Protein AF-A0A7S3LA97-F1 (afdb_monomer)

Mean predicted aligned error: 7.6 Å

Nearest PDB structures (foldseek):
  5cwn-assembly1_A  TM=5.114E-01  e=3.407E-04  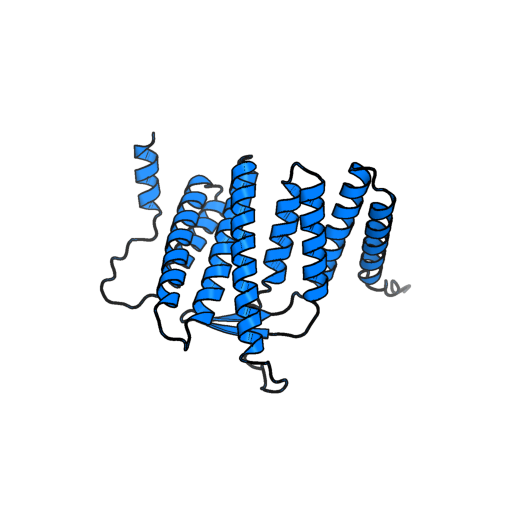synthetic construct
  5cwm-assembly1_A  TM=5.064E-01  e=1.033E-03  synthetic construct
  6xr2-assembly2_F  TM=5.895E-01  e=8.715E-02  synthetic construct
  6xr2-assembly1_C  TM=3.681E-01  e=4.030E-02  synthetic construct
  8fit-assembly2_C  TM=2.213E-01  e=1.329E-02  synthetic construct

Sequence (259 aa):
MVLATMKQQQQYAPKETIMEGGGESWSHRAMEWSHAASRHLQKDRLEDSIYAYHQALEIYQRAMSSHNTGGAGDAGSDTVISLCNAGSCWRNLGAIHRKRKSIAKAMESWKHAEELYRHGRDKVLQQRQRYPYQPGEEDEDREGPVVSLDAYLVETLQTRATLETRPKDAIDCHEEALDLLLESSGDWHVRLTETMGTVVFGPMEQSRIMEHLIISLQALGSLYLATGAYQDGLPAFEDALERLRQNIPP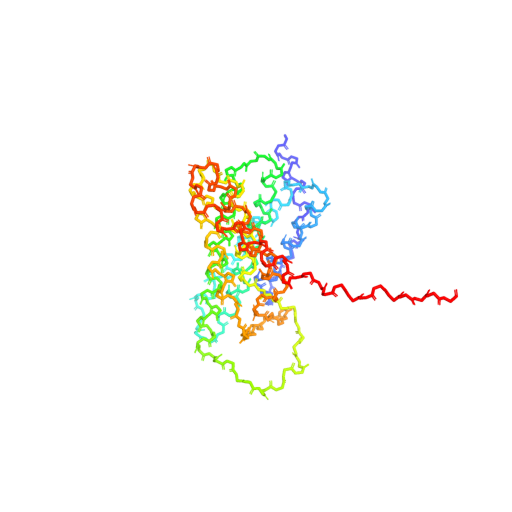QGRLGTNVA

Structure (mmCIF, N/CA/C/O backbone):
data_AF-A0A7S3LA97-F1
#
_entry.id   AF-A0A7S3LA97-F1
#
loop_
_atom_site.group_PDB
_atom_site.id
_atom_site.type_symbol
_atom_site.label_atom_id
_atom_site.label_alt_id
_atom_site.label_comp_id
_atom_site.label_asym_id
_atom_site.label_entity_id
_atom_site.label_seq_id
_atom_site.pdbx_PDB_ins_code
_atom_site.Cartn_x
_atom_site.Cartn_y
_atom_site.Cartn_z
_atom_site.occupancy
_atom_site.B_iso_or_equiv
_atom_site.auth_seq_id
_atom_site.auth_comp_id
_atom_site.auth_asym_id
_atom_site.auth_atom_id
_atom_site.pdbx_PDB_model_num
ATOM 1 N N . MET A 1 1 ? -4.949 35.106 -9.610 1.00 52.16 1 MET A N 1
ATOM 2 C CA . MET A 1 1 ? -4.265 34.061 -8.815 1.00 52.16 1 MET A CA 1
ATOM 3 C C . MET A 1 1 ? -3.964 32.816 -9.652 1.00 52.16 1 MET A C 1
ATOM 5 O O . MET A 1 1 ? -2.799 32.477 -9.756 1.00 52.16 1 MET A O 1
ATOM 9 N N . VAL A 1 2 ? -4.948 32.230 -10.351 1.00 42.59 2 VAL A N 1
ATOM 10 C CA . VAL A 1 2 ? -4.785 31.026 -11.208 1.00 42.59 2 VAL A CA 1
ATOM 11 C C . VAL A 1 2 ? -3.651 31.133 -12.251 1.00 42.59 2 VAL A C 1
ATOM 13 O O . VAL A 1 2 ? -2.836 30.226 -12.368 1.00 42.59 2 VAL A O 1
ATOM 16 N N . LEU A 1 3 ? -3.518 32.271 -12.945 1.00 41.56 3 LEU A N 1
ATOM 17 C CA . LEU A 1 3 ? -2.455 32.490 -13.945 1.00 41.56 3 LEU A CA 1
ATOM 18 C C . LEU A 1 3 ? -1.030 32.542 -13.361 1.00 41.56 3 LEU A C 1
ATOM 20 O O . LEU A 1 3 ? -0.073 32.214 -14.058 1.00 41.56 3 LEU A O 1
ATOM 24 N N . ALA A 1 4 ? -0.876 32.947 -12.096 1.00 51.84 4 ALA A N 1
ATOM 25 C CA . ALA A 1 4 ? 0.427 32.950 -11.428 1.00 51.84 4 ALA A CA 1
ATOM 26 C C . ALA A 1 4 ? 0.838 31.524 -11.033 1.00 51.84 4 ALA A C 1
ATOM 28 O O . ALA A 1 4 ? 1.992 31.145 -11.213 1.00 51.84 4 ALA A O 1
ATOM 29 N N . THR A 1 5 ? -0.128 30.712 -10.591 1.00 51.41 5 THR A N 1
ATOM 30 C CA . THR A 1 5 ? 0.079 29.299 -10.254 1.00 51.41 5 THR A CA 1
ATOM 31 C C . THR A 1 5 ? 0.460 28.475 -11.488 1.00 51.41 5 THR A C 1
ATOM 33 O O . THR A 1 5 ? 1.403 27.695 -11.423 1.00 51.41 5 THR A O 1
ATOM 36 N N . MET A 1 6 ? -0.175 28.712 -12.644 1.00 51.34 6 MET A N 1
ATOM 37 C CA . MET A 1 6 ? 0.166 28.006 -13.892 1.00 51.34 6 MET A CA 1
ATOM 38 C C . MET A 1 6 ? 1.573 28.348 -14.412 1.00 51.34 6 MET A C 1
ATOM 40 O O . MET A 1 6 ? 2.300 27.457 -14.848 1.00 51.34 6 MET A O 1
ATOM 44 N N . LYS A 1 7 ? 2.005 29.618 -14.321 1.00 58.12 7 LYS A N 1
ATOM 45 C CA . LYS A 1 7 ? 3.382 30.004 -14.692 1.00 58.12 7 LYS A CA 1
ATOM 46 C C . LYS A 1 7 ? 4.431 29.386 -13.765 1.00 58.12 7 LYS A C 1
ATOM 48 O O . LYS A 1 7 ? 5.511 29.030 -14.224 1.00 58.12 7 LYS A O 1
ATOM 53 N N . GLN A 1 8 ? 4.114 29.242 -12.480 1.00 56.25 8 GLN A N 1
ATOM 54 C CA . GLN A 1 8 ? 5.006 28.600 -11.517 1.00 56.25 8 GLN A CA 1
ATOM 55 C C . GLN A 1 8 ? 5.096 27.082 -11.749 1.00 56.25 8 GLN A C 1
ATOM 57 O O . GLN A 1 8 ? 6.185 26.523 -11.654 1.00 56.25 8 GLN A O 1
ATOM 62 N N . GLN A 1 9 ? 3.997 26.426 -12.138 1.00 54.84 9 GLN A N 1
ATOM 63 C CA . GLN A 1 9 ? 3.976 24.994 -12.472 1.00 54.84 9 GLN A CA 1
ATOM 64 C C . GLN A 1 9 ? 4.827 24.658 -13.709 1.00 54.84 9 GLN A C 1
ATOM 66 O O . GLN A 1 9 ? 5.550 23.664 -13.694 1.00 54.84 9 GLN A O 1
ATOM 71 N N . GLN A 1 10 ? 4.836 25.514 -14.739 1.00 59.12 10 GLN A N 1
ATOM 72 C CA . GLN A 1 10 ? 5.700 25.329 -15.917 1.00 59.12 10 GLN A CA 1
ATOM 73 C C . GLN A 1 10 ? 7.201 25.432 -15.602 1.00 59.12 10 GLN A C 1
ATOM 75 O O . GLN A 1 10 ? 8.011 24.820 -16.289 1.00 59.12 10 GLN A O 1
ATOM 80 N N . GLN A 1 11 ? 7.590 26.167 -14.555 1.00 61.03 11 GLN A N 1
ATOM 81 C CA . GLN A 1 11 ? 9.000 26.328 -14.183 1.00 61.03 11 GLN A CA 1
ATOM 82 C C . GLN A 1 11 ? 9.602 25.065 -13.541 1.00 61.03 11 GLN A C 1
ATOM 84 O O . GLN A 1 11 ? 10.823 24.908 -13.527 1.00 61.03 11 GLN A O 1
ATOM 89 N N . TYR A 1 12 ? 8.758 24.179 -13.002 1.00 60.12 12 TYR A N 1
ATOM 90 C CA . TYR A 1 12 ? 9.178 22.958 -12.306 1.00 60.12 12 TYR A CA 1
ATOM 91 C C . TYR A 1 12 ? 8.825 21.670 -13.043 1.00 60.12 12 TYR A C 1
ATOM 93 O O . TYR A 1 12 ? 9.188 20.595 -12.562 1.00 60.12 12 TYR A O 1
ATOM 101 N N . ALA A 1 13 ? 8.167 21.760 -14.202 1.00 62.72 13 ALA A N 1
ATOM 102 C CA . ALA A 1 13 ? 8.080 20.620 -15.097 1.00 62.72 13 ALA A CA 1
ATOM 103 C C . ALA A 1 13 ? 9.515 20.135 -15.404 1.00 62.72 13 ALA A C 1
ATOM 105 O O . ALA A 1 13 ? 10.388 20.976 -15.664 1.00 62.72 13 ALA A O 1
ATOM 106 N N . PRO A 1 14 ? 9.794 18.815 -15.351 1.00 66.50 14 PRO A N 1
ATOM 107 C CA . PRO A 1 14 ? 11.011 18.287 -15.950 1.00 66.50 14 PRO A CA 1
ATOM 108 C C . PRO A 1 14 ? 11.088 18.873 -17.357 1.00 66.50 14 PRO A C 1
ATOM 110 O O . PRO A 1 14 ? 10.068 18.907 -18.050 1.00 66.50 14 PRO A O 1
ATOM 113 N N . LYS A 1 15 ? 12.247 19.448 -17.717 1.00 64.56 15 LYS A N 1
ATOM 114 C CA . LYS A 1 15 ? 12.405 20.159 -18.990 1.00 64.56 15 LYS A CA 1
ATOM 115 C C . LYS A 1 15 ? 11.822 19.269 -20.081 1.00 64.56 15 LYS A C 1
ATOM 117 O O . LYS A 1 15 ? 12.251 18.125 -20.203 1.00 64.56 15 LYS A O 1
ATOM 122 N N . GLU A 1 16 ? 10.832 19.784 -20.812 1.00 51.88 16 GLU A N 1
ATOM 123 C CA . GLU A 1 16 ? 10.301 19.129 -22.004 1.00 51.88 16 GLU A CA 1
ATOM 124 C C . GLU A 1 16 ? 11.428 19.088 -23.027 1.00 51.88 16 GLU A C 1
ATOM 126 O O . GLU A 1 16 ? 11.576 19.955 -23.885 1.00 51.88 16 GLU A O 1
ATOM 131 N N . THR A 1 17 ? 12.298 18.101 -22.882 1.00 51.97 17 THR A N 1
ATOM 132 C CA . THR A 1 17 ? 13.250 17.757 -23.911 1.00 51.97 17 THR A CA 1
ATOM 133 C C . THR A 1 17 ? 12.388 17.092 -24.973 1.00 51.97 17 THR A C 1
ATOM 135 O O . THR A 1 17 ? 11.999 15.933 -24.841 1.00 51.97 17 THR A O 1
ATOM 138 N N . ILE A 1 18 ? 11.963 17.879 -25.965 1.00 45.16 18 ILE A N 1
ATOM 139 C CA . ILE A 1 18 ? 11.321 17.373 -27.178 1.00 45.16 18 ILE A CA 1
ATOM 140 C C . ILE A 1 18 ? 12.390 16.526 -27.870 1.00 45.16 18 ILE A C 1
ATOM 142 O O . ILE A 1 18 ? 13.248 17.039 -28.583 1.00 45.16 18 ILE A O 1
ATOM 146 N N . MET A 1 19 ? 12.401 15.236 -27.548 1.00 46.59 19 MET A N 1
ATOM 147 C CA . MET A 1 19 ? 13.377 14.265 -28.027 1.00 46.59 19 MET A CA 1
ATOM 148 C C . MET A 1 19 ? 12.705 13.436 -29.112 1.00 46.59 19 MET A C 1
ATOM 150 O O . MET A 1 19 ? 12.279 12.303 -28.903 1.00 46.59 19 MET A O 1
ATOM 154 N N . GLU A 1 20 ? 12.568 14.039 -30.288 1.00 39.75 20 GLU A N 1
ATOM 155 C CA . GLU A 1 20 ? 12.228 13.311 -31.504 1.00 39.75 20 GLU A CA 1
ATOM 156 C C . GLU A 1 20 ? 13.429 12.423 -31.877 1.00 39.75 20 GLU A C 1
ATOM 158 O O . GLU A 1 20 ? 14.374 12.879 -32.514 1.00 39.75 20 GLU A O 1
ATOM 163 N N . GLY A 1 21 ? 13.433 11.158 -31.437 1.00 43.91 21 GLY A N 1
ATOM 164 C CA . GLY A 1 21 ? 14.289 10.124 -32.042 1.00 43.91 21 GLY A CA 1
ATOM 165 C C . GLY A 1 21 ? 15.081 9.194 -31.118 1.00 43.91 21 GLY A C 1
ATOM 166 O O . GLY A 1 21 ? 15.740 8.294 -31.631 1.00 43.91 21 GLY A O 1
ATOM 167 N N . GLY A 1 22 ? 15.025 9.346 -29.792 1.00 44.16 22 GLY A N 1
ATOM 168 C CA . GLY A 1 22 ? 15.657 8.413 -28.846 1.00 44.16 22 GLY A CA 1
ATOM 169 C C . GLY A 1 22 ? 14.602 7.611 -28.091 1.00 44.16 22 GLY A C 1
ATOM 170 O O . GLY A 1 22 ? 13.724 8.209 -27.481 1.00 44.16 22 GLY A O 1
ATOM 171 N N . GLY A 1 23 ? 14.654 6.278 -28.151 1.00 53.56 23 GLY A N 1
ATOM 172 C CA . GLY A 1 23 ? 13.683 5.368 -27.532 1.00 53.56 23 GLY A CA 1
ATOM 173 C C . GLY A 1 23 ? 13.720 5.349 -26.001 1.00 53.56 23 GLY A C 1
ATOM 174 O O . GLY A 1 23 ? 14.043 4.324 -25.411 1.00 53.56 23 GLY A O 1
ATOM 175 N N . GLU A 1 24 ? 13.402 6.464 -25.347 1.00 60.59 24 GLU A N 1
ATOM 176 C CA . GLU A 1 24 ? 13.154 6.470 -23.907 1.00 60.59 24 GLU A CA 1
ATOM 177 C C . GLU A 1 24 ? 11.805 5.810 -23.604 1.00 60.59 24 GLU A C 1
ATOM 179 O O . GLU A 1 24 ? 10.759 6.189 -24.136 1.00 60.59 24 GLU A O 1
ATOM 184 N N . SER A 1 25 ? 11.841 4.798 -22.734 1.00 79.81 25 SER A N 1
ATOM 185 C CA . SER A 1 25 ? 10.652 4.096 -22.253 1.00 79.81 25 SER A CA 1
ATOM 186 C C . SER A 1 25 ? 9.737 5.057 -21.486 1.00 79.81 25 SER A C 1
ATOM 188 O O . SER A 1 25 ? 10.198 5.822 -20.634 1.00 79.81 25 SER A O 1
ATOM 190 N N . TRP A 1 26 ? 8.424 4.993 -21.742 1.00 84.69 26 TRP A N 1
ATOM 191 C CA . TRP A 1 26 ? 7.401 5.751 -21.007 1.00 84.69 26 TRP A CA 1
ATOM 192 C C . TRP A 1 26 ? 7.550 5.617 -19.482 1.00 84.69 26 TRP A C 1
ATOM 194 O O . TRP A 1 26 ? 7.312 6.585 -18.755 1.00 84.69 26 TRP A O 1
ATOM 204 N N . SER A 1 27 ? 8.011 4.458 -19.006 1.00 82.50 27 SER A N 1
ATOM 205 C CA . SER A 1 27 ? 8.286 4.190 -17.593 1.00 82.50 27 SER A CA 1
ATOM 206 C C . SER A 1 27 ? 9.333 5.139 -17.006 1.00 82.50 27 SER A C 1
ATOM 208 O O . SER A 1 27 ? 9.149 5.636 -15.896 1.00 82.50 27 SER A O 1
ATOM 210 N N . HIS A 1 28 ? 10.393 5.469 -17.754 1.00 85.75 28 HIS A N 1
ATOM 211 C CA . HIS A 1 28 ? 11.438 6.383 -17.283 1.00 85.75 28 HIS A CA 1
ATOM 212 C C . HIS A 1 28 ? 10.878 7.778 -17.008 1.00 85.75 28 HIS A C 1
ATOM 214 O O . HIS A 1 28 ? 11.034 8.325 -15.917 1.00 85.75 28 HIS A O 1
ATOM 220 N N . ARG A 1 29 ? 10.126 8.321 -17.970 1.00 88.88 29 ARG A N 1
ATOM 221 C CA . ARG A 1 29 ? 9.508 9.643 -17.841 1.00 88.88 29 ARG A CA 1
ATOM 222 C C . ARG A 1 29 ? 8.499 9.697 -16.691 1.00 88.88 29 ARG A C 1
ATOM 224 O O . ARG A 1 29 ? 8.416 10.697 -15.980 1.00 88.88 29 ARG A O 1
ATOM 231 N N . ALA A 1 30 ? 7.733 8.627 -16.482 1.00 91.50 30 ALA A N 1
ATOM 232 C CA . ALA A 1 30 ? 6.824 8.530 -15.344 1.00 91.50 30 ALA A CA 1
ATOM 233 C C . ALA A 1 30 ? 7.579 8.528 -13.998 1.00 91.50 30 ALA A C 1
ATOM 235 O O . ALA A 1 30 ? 7.155 9.194 -13.046 1.00 91.50 30 ALA A O 1
ATOM 236 N N . MET A 1 31 ? 8.729 7.846 -13.922 1.00 90.75 31 MET A N 1
ATOM 237 C CA . MET A 1 31 ? 9.597 7.859 -12.739 1.00 90.75 31 MET A CA 1
ATOM 238 C C . MET A 1 31 ? 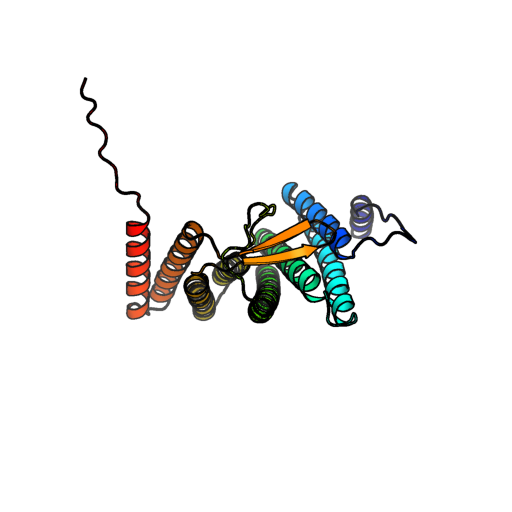10.163 9.252 -12.451 1.00 90.75 31 MET A C 1
ATOM 240 O O . MET A 1 31 ? 10.157 9.675 -11.295 1.00 90.75 31 MET A O 1
ATOM 244 N N . GLU A 1 32 ? 10.583 10.008 -13.468 1.00 92.31 32 GLU A N 1
ATOM 245 C CA . GLU A 1 32 ? 11.059 11.385 -13.279 1.00 92.31 32 GLU A CA 1
ATOM 246 C C . GLU A 1 32 ? 10.001 12.280 -12.621 1.00 92.31 32 GLU A C 1
ATOM 248 O O . GLU A 1 32 ? 10.302 13.020 -11.675 1.00 92.31 32 GLU A O 1
ATOM 253 N N . TRP A 1 33 ? 8.749 12.181 -13.078 1.00 94.75 33 TRP A N 1
ATOM 254 C CA . TRP A 1 33 ? 7.627 12.901 -12.479 1.00 94.75 33 TRP A CA 1
ATOM 255 C C . TRP A 1 33 ? 7.350 12.449 -11.043 1.00 94.75 33 TRP A C 1
ATOM 257 O O . TRP A 1 33 ? 7.162 13.298 -10.170 1.00 94.75 33 TRP A O 1
ATOM 267 N N . SER A 1 34 ? 7.401 11.145 -10.759 1.00 94.81 34 SER A N 1
ATOM 268 C CA . SER A 1 34 ? 7.245 10.614 -9.395 1.00 94.81 34 SER A CA 1
ATOM 269 C C . SER A 1 34 ? 8.360 11.097 -8.448 1.00 94.81 34 SER A C 1
ATOM 271 O O . SER A 1 34 ? 8.104 11.532 -7.317 1.00 94.81 34 SER A O 1
ATOM 273 N N . HIS A 1 35 ? 9.610 11.131 -8.918 1.00 94.38 35 HIS A N 1
ATOM 274 C CA . HIS A 1 35 ? 10.741 11.685 -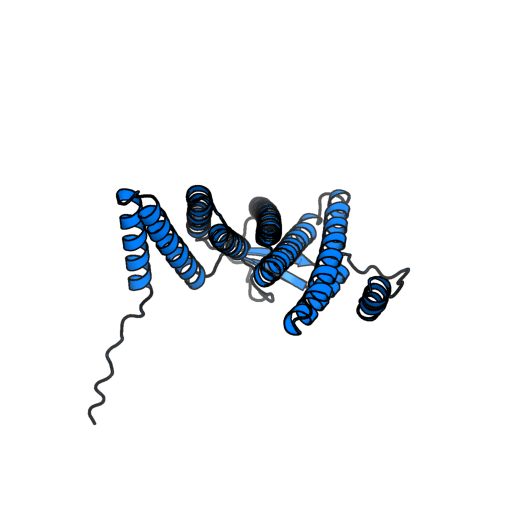8.169 1.00 94.38 35 HIS A CA 1
ATOM 275 C C . HIS A 1 35 ? 10.608 13.196 -7.957 1.00 94.38 35 HIS A C 1
ATOM 277 O O . HIS A 1 35 ? 10.906 13.706 -6.871 1.00 94.38 35 HIS A O 1
ATOM 283 N N . ALA A 1 36 ? 10.152 13.944 -8.965 1.00 95.06 36 ALA A N 1
ATOM 284 C CA . ALA A 1 36 ? 9.835 15.360 -8.808 1.00 95.06 36 ALA A CA 1
ATOM 285 C C . ALA A 1 36 ? 8.749 15.557 -7.739 1.00 95.06 36 ALA A C 1
ATOM 287 O O . ALA A 1 36 ? 8.959 16.327 -6.799 1.00 95.06 36 ALA A O 1
ATOM 288 N N . ALA A 1 37 ? 7.652 14.798 -7.812 1.00 95.69 37 ALA A N 1
ATOM 289 C CA . ALA A 1 37 ? 6.560 14.838 -6.844 1.00 95.69 37 ALA A CA 1
ATOM 290 C C . ALA A 1 37 ? 7.040 14.569 -5.411 1.00 95.69 37 ALA A C 1
ATOM 292 O O . ALA A 1 37 ? 6.675 15.303 -4.487 1.0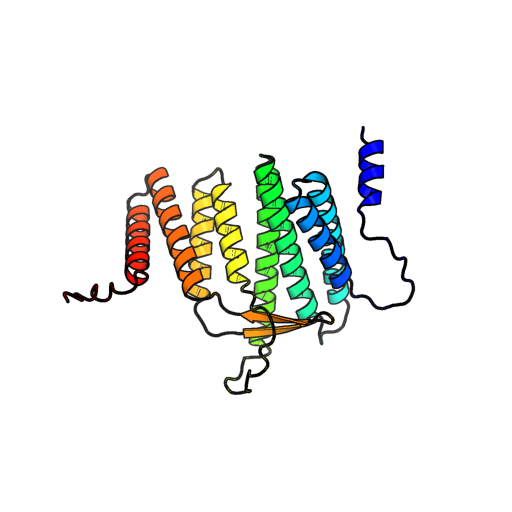0 95.69 37 ALA A O 1
ATOM 293 N N . SER A 1 38 ? 7.919 13.579 -5.235 1.00 95.12 38 SER A N 1
ATOM 294 C CA . SER A 1 38 ? 8.531 13.235 -3.946 1.00 95.12 38 SER A CA 1
ATOM 295 C C . SER A 1 38 ? 9.411 14.366 -3.399 1.00 95.12 38 SER A C 1
ATOM 297 O O . SER A 1 38 ? 9.319 14.714 -2.221 1.00 95.12 38 SER A O 1
ATOM 299 N N . ARG A 1 39 ? 10.209 15.024 -4.252 1.00 95.94 39 ARG A N 1
ATOM 300 C CA . ARG A 1 39 ? 11.003 16.206 -3.861 1.00 95.94 39 ARG A CA 1
ATOM 301 C C . ARG A 1 39 ? 10.124 17.397 -3.473 1.00 95.94 39 ARG A C 1
ATOM 303 O O . ARG A 1 39 ? 10.477 18.136 -2.553 1.00 95.94 39 ARG A O 1
ATOM 310 N N . HIS A 1 40 ? 8.997 17.605 -4.155 1.00 94.69 40 HIS A N 1
ATOM 311 C CA . HIS A 1 40 ? 8.023 18.632 -3.773 1.00 94.69 40 HIS A CA 1
ATOM 312 C C . HIS A 1 40 ? 7.386 18.315 -2.416 1.00 94.69 40 HIS A C 1
ATOM 314 O O . HIS A 1 40 ? 7.290 19.207 -1.572 1.00 94.69 40 HIS A O 1
ATOM 320 N N . LEU A 1 41 ? 7.043 17.047 -2.170 1.00 94.44 41 LEU A N 1
ATOM 321 C CA . LEU A 1 41 ? 6.484 16.587 -0.899 1.00 94.44 41 LEU A CA 1
ATOM 322 C C . LEU A 1 41 ? 7.443 16.816 0.277 1.00 94.44 41 LEU A C 1
ATOM 324 O O . LEU A 1 41 ? 7.031 17.357 1.300 1.00 94.44 41 LEU A O 1
ATOM 328 N N . GLN A 1 42 ? 8.729 16.488 0.113 1.00 94.88 42 GLN A N 1
ATOM 329 C CA . GLN A 1 42 ? 9.767 16.734 1.127 1.00 94.88 42 GLN A CA 1
ATOM 330 C C . GLN A 1 42 ? 9.917 18.223 1.483 1.00 94.88 42 GLN A C 1
ATOM 332 O O . GLN A 1 42 ? 10.300 18.560 2.599 1.00 94.88 42 GLN A O 1
ATOM 337 N N . LYS A 1 43 ? 9.600 19.123 0.545 1.00 96.56 43 LYS A N 1
ATOM 338 C CA . LYS A 1 43 ? 9.636 20.585 0.727 1.00 96.56 43 LYS A CA 1
ATOM 339 C C . LYS A 1 43 ? 8.289 21.173 1.166 1.00 96.56 43 LYS A C 1
ATOM 341 O O . LYS A 1 43 ? 8.115 22.385 1.088 1.00 96.56 43 LYS A O 1
ATOM 346 N N . ASP A 1 44 ? 7.338 20.322 1.549 1.00 95.81 44 ASP A N 1
ATOM 347 C CA . ASP A 1 44 ? 5.957 20.667 1.903 1.00 95.81 44 ASP A CA 1
ATOM 348 C C . ASP A 1 44 ? 5.183 21.441 0.816 1.00 95.81 44 ASP A C 1
ATOM 350 O O . ASP A 1 44 ? 4.223 22.165 1.082 1.00 95.81 44 ASP A O 1
ATOM 354 N N . ARG A 1 45 ? 5.576 21.278 -0.453 1.00 96.25 45 ARG A N 1
ATOM 355 C CA . ARG A 1 45 ? 4.892 21.882 -1.606 1.00 96.25 45 ARG A CA 1
ATOM 356 C C . ARG A 1 45 ? 3.803 20.945 -2.108 1.00 96.25 45 ARG A C 1
ATOM 358 O O . ARG A 1 45 ? 3.953 20.284 -3.134 1.00 96.25 45 ARG A O 1
ATOM 365 N N . LEU A 1 46 ? 2.717 20.856 -1.344 1.00 96.19 46 LEU A N 1
ATOM 366 C CA . LEU A 1 46 ? 1.684 19.838 -1.558 1.00 96.19 46 LEU A CA 1
ATOM 367 C C . LEU A 1 46 ? 0.996 19.947 -2.929 1.00 96.19 46 LEU A C 1
ATOM 369 O O . LEU A 1 46 ? 0.745 18.919 -3.545 1.00 96.19 46 LEU A O 1
ATOM 373 N N . GLU A 1 47 ? 0.726 21.156 -3.429 1.00 96.06 47 GLU A N 1
ATOM 374 C CA . GLU A 1 47 ? 0.070 21.336 -4.739 1.00 96.06 47 GLU A CA 1
ATOM 375 C C . GLU A 1 47 ? 0.976 20.928 -5.908 1.00 96.06 47 GLU A C 1
ATOM 377 O O . GLU A 1 47 ? 0.530 20.229 -6.815 1.00 96.06 47 GLU A O 1
ATOM 382 N N . ASP A 1 48 ? 2.260 21.301 -5.859 1.00 95.00 48 ASP A N 1
ATOM 383 C CA . ASP A 1 48 ? 3.244 20.889 -6.867 1.00 95.00 48 ASP A CA 1
ATOM 384 C C . ASP A 1 48 ? 3.414 19.362 -6.868 1.00 95.00 48 ASP A C 1
ATOM 386 O O . ASP A 1 48 ? 3.517 18.736 -7.921 1.00 95.00 48 ASP A O 1
ATOM 390 N N . SER A 1 49 ? 3.415 18.757 -5.675 1.00 96.56 49 SER A N 1
ATOM 391 C CA . SER A 1 49 ? 3.507 17.307 -5.509 1.00 96.56 49 SER A CA 1
ATOM 392 C C . SER A 1 49 ? 2.290 16.588 -6.098 1.00 96.56 49 SER A C 1
ATOM 394 O O . SER A 1 49 ? 2.461 15.647 -6.868 1.00 96.56 49 SER A O 1
ATOM 396 N N . ILE A 1 50 ? 1.072 17.067 -5.811 1.00 96.81 50 ILE A N 1
ATOM 397 C CA . ILE A 1 50 ? -0.170 16.523 -6.387 1.00 96.81 50 ILE A CA 1
ATOM 398 C C . ILE A 1 50 ? -0.140 16.601 -7.914 1.00 96.81 50 ILE A C 1
ATOM 400 O O . ILE A 1 50 ? -0.421 15.610 -8.586 1.00 96.81 50 ILE A O 1
ATOM 404 N N . TYR A 1 51 ? 0.231 17.760 -8.465 1.00 96.25 51 TYR A N 1
ATOM 405 C CA . TYR A 1 51 ? 0.331 17.946 -9.910 1.00 96.25 51 TYR A CA 1
ATOM 406 C C . TYR A 1 51 ? 1.311 16.948 -10.541 1.00 96.25 51 TYR A C 1
ATOM 408 O O . TYR A 1 51 ? 0.956 16.245 -11.486 1.00 96.25 51 TYR A O 1
ATOM 416 N N . ALA A 1 52 ? 2.518 16.834 -9.982 1.00 96.00 52 ALA A N 1
ATOM 417 C CA . ALA A 1 52 ? 3.543 15.934 -10.496 1.00 96.00 52 ALA A CA 1
ATOM 418 C C . ALA A 1 52 ? 3.139 14.450 -10.397 1.00 96.00 52 ALA A C 1
ATOM 420 O O . ALA A 1 52 ? 3.393 13.695 -11.334 1.00 96.00 52 ALA A O 1
ATOM 421 N N . TYR A 1 53 ? 2.452 14.031 -9.327 1.00 97.69 53 TYR A N 1
ATOM 422 C CA . TYR A 1 53 ? 1.916 12.668 -9.241 1.00 97.69 53 TYR A CA 1
ATOM 423 C C . TYR A 1 53 ? 0.849 12.389 -10.302 1.00 97.69 53 TYR A C 1
ATOM 425 O O . TYR A 1 53 ? 0.880 11.325 -10.912 1.00 97.69 53 TYR A O 1
ATOM 433 N N . HIS A 1 54 ? -0.060 13.329 -10.581 1.00 97.62 54 HIS A N 1
ATOM 434 C CA . HIS A 1 54 ? -1.038 13.145 -11.658 1.00 97.62 54 HIS A CA 1
ATOM 435 C C . HIS A 1 54 ? -0.376 13.025 -13.037 1.00 97.62 54 HIS A C 1
ATOM 437 O O . HIS A 1 54 ? -0.799 12.193 -13.836 1.00 97.62 54 HIS A O 1
ATOM 443 N N . GLN A 1 55 ? 0.687 13.792 -13.298 1.00 96.25 55 GLN A N 1
ATOM 444 C CA . GLN A 1 55 ? 1.467 13.654 -14.533 1.00 96.25 55 GLN A CA 1
ATOM 445 C C . GLN A 1 55 ? 2.151 12.282 -14.629 1.00 96.25 55 GLN A C 1
ATOM 447 O O . GLN A 1 55 ? 2.092 11.641 -15.676 1.00 96.25 55 GLN A O 1
ATOM 452 N N . ALA A 1 56 ? 2.740 11.787 -13.533 1.00 95.75 56 ALA A N 1
ATOM 453 C CA . ALA A 1 56 ? 3.309 10.439 -13.494 1.00 95.75 56 ALA A CA 1
ATOM 454 C C . ALA A 1 56 ? 2.248 9.365 -13.794 1.00 95.75 56 ALA A C 1
ATOM 456 O O . ALA A 1 56 ? 2.484 8.475 -14.609 1.00 95.75 56 ALA A O 1
ATOM 457 N N . LEU A 1 57 ? 1.067 9.473 -13.177 1.00 96.69 57 LEU A N 1
ATOM 458 C CA . LEU A 1 57 ? -0.044 8.534 -13.357 1.00 96.69 57 LEU A CA 1
ATOM 459 C C . LEU A 1 57 ? -0.554 8.482 -14.800 1.00 96.69 57 LEU A C 1
ATOM 461 O O . LEU A 1 57 ? -0.761 7.390 -15.327 1.00 96.69 57 LEU A O 1
ATOM 465 N N . GLU A 1 58 ? -0.710 9.634 -15.456 1.00 95.44 58 GLU A N 1
ATOM 466 C CA . GLU A 1 58 ? -1.116 9.696 -16.866 1.00 95.44 58 GLU A CA 1
ATOM 467 C C . GLU A 1 58 ? -0.121 8.947 -17.767 1.00 95.44 58 GLU A C 1
ATOM 469 O O . GLU A 1 58 ? -0.513 8.215 -18.680 1.00 95.44 58 GLU A O 1
ATOM 474 N N . ILE A 1 59 ? 1.178 9.082 -17.485 1.00 93.19 59 ILE A N 1
ATOM 475 C CA . ILE A 1 59 ? 2.228 8.416 -18.257 1.00 93.19 59 ILE A CA 1
ATOM 476 C C . ILE A 1 59 ? 2.261 6.912 -17.966 1.00 93.19 59 ILE A C 1
ATOM 478 O O . ILE A 1 59 ? 2.307 6.131 -18.917 1.00 93.19 59 ILE A O 1
ATOM 482 N N . TYR A 1 60 ? 2.163 6.483 -16.701 1.00 93.50 60 TYR A N 1
ATOM 483 C CA . TYR A 1 60 ? 2.056 5.054 -16.370 1.00 93.50 60 TYR A CA 1
ATOM 484 C C . TYR A 1 60 ? 0.847 4.408 -17.053 1.00 93.50 60 TYR A C 1
ATOM 486 O O . TYR A 1 60 ? 0.952 3.304 -17.586 1.00 93.50 60 TYR A O 1
ATOM 494 N N . GLN A 1 61 ? -0.293 5.101 -17.109 1.00 92.81 61 GLN A N 1
ATOM 495 C CA . GLN A 1 61 ? -1.482 4.599 -17.796 1.00 92.81 61 GLN A CA 1
ATOM 496 C C . GLN A 1 61 ? -1.249 4.399 -19.299 1.00 92.81 61 GLN A C 1
ATOM 498 O O . GLN A 1 61 ? -1.686 3.392 -19.868 1.00 92.81 61 GLN A O 1
ATOM 503 N N . ARG A 1 62 ? -0.531 5.322 -19.949 1.00 90.12 62 ARG A N 1
ATOM 504 C CA . ARG A 1 62 ? -0.128 5.175 -21.356 1.00 90.12 62 ARG A CA 1
ATOM 505 C C . ARG A 1 62 ? 0.849 4.021 -21.555 1.00 90.12 62 ARG A C 1
ATOM 507 O O . ARG A 1 62 ? 0.645 3.246 -22.487 1.00 90.12 62 ARG A O 1
ATOM 514 N N . ALA A 1 63 ? 1.838 3.872 -20.671 1.00 87.00 63 ALA A N 1
ATOM 515 C CA . ALA A 1 63 ? 2.790 2.763 -20.706 1.00 87.00 63 ALA A CA 1
ATOM 516 C C . ALA A 1 63 ? 2.042 1.420 -20.687 1.00 87.00 63 ALA A C 1
ATOM 518 O O . ALA A 1 63 ? 2.108 0.663 -21.656 1.00 87.00 63 ALA A O 1
ATOM 519 N N . MET A 1 64 ? 1.196 1.196 -19.675 1.00 88.19 64 MET A N 1
ATOM 520 C CA . MET A 1 64 ? 0.381 -0.021 -19.541 1.00 88.19 64 MET A CA 1
ATOM 521 C C . MET A 1 64 ? -0.525 -0.277 -20.755 1.00 88.19 64 MET A C 1
ATOM 523 O O . MET A 1 64 ? -0.678 -1.414 -21.198 1.00 88.19 64 MET A O 1
ATOM 527 N N . SER A 1 65 ? -1.110 0.779 -21.330 1.00 86.25 65 SER A N 1
ATOM 528 C CA . SER A 1 65 ? -1.966 0.657 -22.518 1.00 86.25 65 SER A CA 1
ATOM 529 C C . SER A 1 65 ? -1.177 0.238 -23.761 1.00 86.25 65 SER A C 1
ATOM 531 O O . SER A 1 65 ? -1.683 -0.524 -24.581 1.00 86.25 65 SER A O 1
ATOM 533 N N . SER A 1 66 ? 0.066 0.708 -23.898 1.00 80.56 66 SER A N 1
ATOM 534 C CA . SER A 1 66 ? 0.930 0.376 -25.033 1.00 80.56 66 SER A CA 1
ATOM 535 C C . SER A 1 66 ? 1.402 -1.083 -25.000 1.00 80.56 66 SER A C 1
ATOM 537 O O . SER A 1 66 ? 1.361 -1.762 -26.029 1.00 80.56 66 SER A O 1
ATOM 539 N N . HIS A 1 67 ? 1.723 -1.616 -23.816 1.00 74.12 67 HIS A N 1
ATOM 540 C CA . HIS A 1 67 ? 2.153 -3.008 -23.644 1.00 74.12 67 HIS A CA 1
ATOM 541 C C . HIS A 1 67 ? 1.052 -4.024 -23.977 1.00 74.12 67 HIS A C 1
ATOM 543 O O . HIS A 1 67 ? 1.353 -5.098 -24.487 1.00 74.12 67 HIS A O 1
ATOM 549 N N . ASN A 1 68 ? -0.227 -3.668 -23.811 1.00 65.94 68 ASN A N 1
ATOM 550 C CA . ASN A 1 68 ? -1.349 -4.527 -24.213 1.00 65.94 68 ASN A CA 1
ATOM 551 C C . ASN A 1 68 ? -1.466 -4.736 -25.737 1.00 65.94 68 ASN A C 1
ATOM 553 O O . ASN A 1 68 ? -2.218 -5.605 -26.172 1.00 65.94 68 ASN A O 1
ATOM 557 N N . THR A 1 69 ? -0.749 -3.954 -26.554 1.00 62.41 69 THR A N 1
ATOM 558 C CA . THR A 1 69 ? -0.800 -4.045 -28.026 1.00 62.41 69 THR A CA 1
ATOM 559 C C . THR A 1 69 ? 0.397 -4.775 -28.648 1.00 62.41 69 THR A C 1
ATOM 561 O O . THR A 1 69 ? 0.334 -5.160 -29.816 1.00 62.41 69 THR A O 1
ATOM 564 N N . GLY A 1 70 ? 1.471 -5.003 -27.883 1.00 54.00 70 GLY A N 1
ATOM 565 C CA . GLY A 1 70 ? 2.671 -5.721 -28.322 1.00 54.00 70 GLY A CA 1
ATOM 566 C C . GLY A 1 70 ? 2.593 -7.214 -27.990 1.00 54.00 70 GLY A C 1
ATOM 567 O O . GLY A 1 70 ? 2.154 -7.589 -26.909 1.00 54.00 70 GLY A O 1
ATOM 568 N N . GLY A 1 71 ? 2.989 -8.080 -28.926 1.00 52.66 71 GLY A N 1
ATOM 569 C CA . GLY A 1 71 ? 2.871 -9.540 -28.813 1.00 52.66 71 GLY A CA 1
ATOM 570 C C . GLY A 1 71 ? 3.444 -10.161 -27.523 1.00 52.66 71 GLY A C 1
ATOM 571 O O . GLY A 1 71 ? 4.343 -9.622 -26.885 1.00 52.66 71 GLY A O 1
ATOM 572 N N . ALA A 1 72 ? 2.918 -11.344 -27.189 1.00 51.09 72 ALA A N 1
ATOM 573 C CA . ALA A 1 72 ? 2.937 -12.066 -25.905 1.00 51.09 72 ALA A CA 1
ATOM 574 C C . ALA A 1 72 ? 4.299 -12.452 -25.259 1.00 51.09 72 ALA A C 1
ATOM 576 O O . ALA A 1 72 ? 4.324 -13.335 -24.395 1.00 51.09 72 ALA A O 1
ATOM 577 N N . GLY 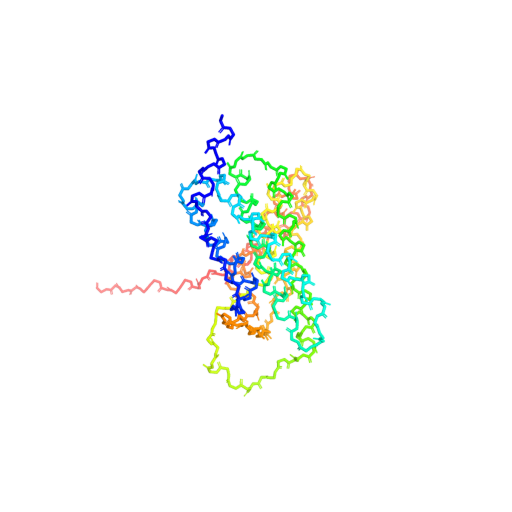A 1 73 ? 5.419 -11.851 -25.668 1.00 53.19 73 GLY A N 1
ATOM 578 C CA . GLY A 1 73 ? 6.767 -12.245 -25.244 1.00 53.19 73 GLY A CA 1
ATOM 579 C C . GLY A 1 73 ? 7.259 -11.601 -23.947 1.00 53.19 73 GLY A C 1
ATOM 580 O O . GLY A 1 73 ? 7.736 -12.323 -23.081 1.00 53.19 73 GLY A O 1
ATOM 581 N N . ASP A 1 74 ? 7.111 -10.279 -23.798 1.00 57.09 74 ASP A N 1
ATOM 582 C CA . ASP A 1 74 ? 7.808 -9.511 -22.741 1.00 57.09 74 ASP A CA 1
ATOM 583 C C . ASP A 1 74 ? 6.961 -8.377 -22.125 1.00 57.09 74 ASP A C 1
ATOM 585 O O . ASP A 1 74 ? 7.360 -7.692 -21.196 1.00 57.09 74 ASP A O 1
ATOM 589 N N . ALA A 1 75 ? 5.720 -8.198 -22.587 1.00 59.31 75 ALA A N 1
ATOM 590 C CA . ALA A 1 75 ? 4.817 -7.147 -22.103 1.00 59.31 75 ALA A CA 1
ATOM 591 C C . ALA A 1 75 ? 4.417 -7.283 -20.613 1.00 59.31 75 ALA A C 1
ATOM 593 O O . ALA A 1 75 ? 3.774 -6.391 -20.056 1.00 59.31 75 ALA A O 1
ATOM 594 N N . GLY A 1 76 ? 4.737 -8.411 -19.969 1.00 70.44 76 GLY A N 1
ATOM 595 C CA . GLY A 1 76 ? 4.329 -8.718 -18.599 1.00 70.44 76 GLY A CA 1
ATOM 596 C C . GLY A 1 76 ? 5.098 -7.937 -17.532 1.00 70.44 76 GLY A C 1
ATOM 597 O O . GLY A 1 76 ? 4.466 -7.402 -16.620 1.00 70.44 76 GLY A O 1
ATOM 598 N N . SER A 1 77 ? 6.425 -7.844 -17.660 1.00 71.06 77 SER A N 1
ATOM 599 C CA . SER A 1 77 ? 7.324 -7.232 -16.669 1.00 71.06 77 SER A CA 1
ATOM 600 C C . SER A 1 77 ? 7.080 -5.733 -16.523 1.00 71.06 77 SER A C 1
ATOM 602 O O . SER A 1 77 ? 6.734 -5.270 -15.432 1.00 71.06 77 SER A O 1
ATOM 604 N N . ASP A 1 78 ? 7.150 -5.004 -17.636 1.00 78.44 78 ASP A N 1
ATOM 605 C CA . ASP A 1 78 ? 6.962 -3.550 -17.680 1.00 78.44 78 ASP A CA 1
ATOM 606 C C . ASP A 1 78 ? 5.569 -3.143 -17.180 1.00 78.44 78 ASP A C 1
ATOM 608 O O . ASP A 1 78 ? 5.381 -2.110 -16.529 1.00 78.44 78 ASP A O 1
ATOM 612 N N . THR A 1 79 ? 4.564 -3.991 -17.433 1.00 87.06 79 THR A N 1
ATOM 613 C CA . THR A 1 79 ? 3.202 -3.763 -16.944 1.00 87.06 79 THR A CA 1
ATOM 614 C C . THR A 1 79 ? 3.127 -3.899 -15.425 1.00 87.06 79 THR A C 1
ATOM 616 O O . THR A 1 79 ? 2.504 -3.057 -14.781 1.00 87.06 79 THR A O 1
ATOM 619 N N . VAL A 1 80 ? 3.753 -4.919 -14.826 1.00 89.44 80 VAL A N 1
ATOM 620 C CA . VAL A 1 80 ? 3.762 -5.092 -13.361 1.00 89.44 80 VAL A CA 1
ATOM 621 C C . VAL A 1 80 ? 4.484 -3.935 -12.683 1.00 89.44 80 VAL A C 1
ATOM 623 O O . VAL A 1 80 ? 3.952 -3.366 -11.730 1.00 89.44 80 VAL A O 1
ATOM 626 N N . ILE A 1 81 ? 5.662 -3.551 -13.173 1.00 88.56 81 ILE A N 1
ATOM 627 C CA . ILE A 1 81 ? 6.430 -2.445 -12.591 1.00 88.56 81 ILE A CA 1
ATOM 628 C C . ILE A 1 81 ? 5.646 -1.131 -12.718 1.00 88.56 81 ILE A C 1
ATOM 630 O O . ILE A 1 81 ? 5.510 -0.396 -11.736 1.00 88.56 81 ILE A O 1
ATOM 634 N N . SER A 1 82 ? 5.028 -0.874 -13.876 1.00 91.50 82 SER A N 1
ATOM 635 C CA . SER A 1 82 ? 4.150 0.287 -14.076 1.00 91.50 82 SER A CA 1
ATOM 636 C C . SER A 1 82 ? 2.948 0.293 -13.125 1.00 91.50 82 SER A C 1
ATOM 638 O O . SER A 1 82 ? 2.640 1.336 -12.548 1.00 91.50 82 SER A O 1
ATOM 640 N N . LEU A 1 83 ? 2.297 -0.858 -12.908 1.00 94.12 83 LEU A N 1
ATOM 641 C CA . LEU A 1 83 ? 1.204 -1.004 -11.936 1.00 94.12 83 LEU A CA 1
ATOM 642 C C . LEU A 1 83 ? 1.680 -0.679 -10.514 1.00 94.12 83 LEU A C 1
ATOM 644 O O . LEU A 1 83 ? 1.035 0.102 -9.814 1.00 94.12 83 LEU A O 1
ATOM 648 N N . CYS A 1 84 ? 2.831 -1.216 -10.100 1.00 93.44 84 CYS A N 1
ATOM 649 C CA . CYS A 1 84 ? 3.403 -0.979 -8.772 1.00 93.44 84 CYS A CA 1
ATOM 650 C C . CYS A 1 84 ? 3.743 0.498 -8.550 1.00 93.44 84 CYS A C 1
ATOM 652 O O . CYS A 1 84 ? 3.433 1.076 -7.503 1.00 93.44 84 CYS A O 1
ATOM 654 N N . ASN A 1 85 ? 4.367 1.128 -9.542 1.00 94.19 85 ASN A N 1
ATOM 655 C CA . ASN A 1 85 ? 4.760 2.527 -9.457 1.00 94.19 85 ASN A CA 1
ATOM 656 C C . ASN A 1 85 ? 3.547 3.465 -9.479 1.00 94.19 85 ASN A C 1
ATOM 658 O O . ASN A 1 85 ? 3.506 4.435 -8.716 1.00 94.19 85 ASN A O 1
ATOM 662 N N . ALA A 1 86 ? 2.529 3.159 -10.289 1.00 96.50 86 ALA A N 1
ATOM 663 C CA . ALA A 1 86 ? 1.260 3.878 -10.273 1.00 96.50 86 ALA A CA 1
ATOM 664 C C . ALA A 1 86 ? 0.537 3.716 -8.924 1.00 96.50 86 ALA A C 1
ATOM 666 O O . ALA A 1 86 ? 0.063 4.708 -8.366 1.00 96.50 86 ALA A O 1
ATOM 667 N N . GLY A 1 87 ? 0.527 2.504 -8.356 1.00 97.38 87 GLY A N 1
ATOM 668 C CA . GLY A 1 87 ? -0.006 2.238 -7.017 1.00 97.38 87 GLY A CA 1
ATOM 669 C C . GLY A 1 87 ? 0.675 3.104 -5.956 1.00 97.38 87 GLY A C 1
ATOM 670 O O . GLY A 1 87 ? 0.007 3.788 -5.181 1.00 97.38 87 GLY A O 1
ATOM 671 N N . SER A 1 88 ? 2.005 3.197 -6.003 1.00 96.50 88 SER A N 1
ATOM 672 C CA . SER A 1 88 ? 2.789 4.050 -5.097 1.00 96.50 88 SER A CA 1
ATOM 673 C C . SER A 1 88 ? 2.491 5.544 -5.268 1.00 96.50 88 SER A C 1
ATOM 675 O O . SER A 1 88 ? 2.431 6.279 -4.279 1.00 96.50 88 SER A O 1
ATOM 677 N N . CYS A 1 89 ? 2.242 6.012 -6.496 1.00 97.62 89 CYS A N 1
ATOM 678 C CA . CYS A 1 89 ? 1.821 7.395 -6.746 1.00 97.62 89 CYS A CA 1
ATOM 679 C C . CYS A 1 89 ? 0.461 7.694 -6.097 1.00 97.62 89 CYS A C 1
ATOM 681 O O . CYS A 1 89 ? 0.324 8.692 -5.386 1.00 97.62 89 CYS A O 1
ATOM 683 N N . TRP A 1 90 ? -0.526 6.813 -6.282 1.00 98.50 90 TRP A N 1
ATOM 684 C CA . TRP A 1 90 ? -1.838 6.934 -5.641 1.00 98.50 90 TRP A CA 1
ATOM 685 C C . TRP A 1 90 ? -1.750 6.883 -4.116 1.00 98.50 90 TRP A C 1
ATOM 687 O O . TRP A 1 90 ? -2.361 7.700 -3.429 1.00 98.50 90 TRP A O 1
ATOM 697 N N . ARG A 1 91 ? -0.908 6.004 -3.574 1.00 97.88 91 ARG A N 1
ATOM 698 C CA . ARG A 1 91 ? -0.621 5.921 -2.140 1.00 97.88 91 ARG A CA 1
ATOM 699 C C . ARG A 1 91 ? -0.135 7.255 -1.572 1.00 97.88 91 ARG A C 1
ATOM 701 O O . ARG A 1 91 ? -0.641 7.754 -0.563 1.00 97.88 91 ARG A O 1
ATOM 708 N N . ASN A 1 92 ? 0.823 7.873 -2.260 1.00 97.81 92 ASN A N 1
ATOM 709 C CA . ASN A 1 92 ? 1.391 9.156 -1.863 1.00 97.81 92 ASN A CA 1
ATOM 710 C C . ASN A 1 92 ? 0.379 10.303 -2.004 1.00 97.81 92 ASN A C 1
ATOM 712 O O . ASN A 1 92 ? 0.309 11.160 -1.118 1.00 97.81 92 ASN A O 1
ATOM 716 N N . LEU A 1 93 ? -0.458 10.297 -3.048 1.00 98.31 93 LEU A N 1
ATOM 717 C CA . LEU A 1 93 ? -1.599 11.215 -3.160 1.00 98.31 93 LEU A CA 1
ATOM 718 C C . LEU A 1 93 ? -2.566 11.055 -1.979 1.00 98.31 93 LEU A C 1
ATOM 720 O O . LEU A 1 93 ? -2.967 12.053 -1.375 1.00 98.31 93 LEU A O 1
ATOM 724 N N . GLY A 1 94 ? -2.867 9.817 -1.580 1.00 97.94 94 GLY A N 1
ATOM 725 C CA . GLY A 1 94 ? -3.695 9.511 -0.415 1.00 97.94 94 GLY A CA 1
ATOM 726 C C . GLY A 1 94 ? -3.134 10.102 0.878 1.00 97.94 94 GLY A C 1
ATOM 727 O O . GLY A 1 94 ? -3.859 10.752 1.641 1.00 97.94 9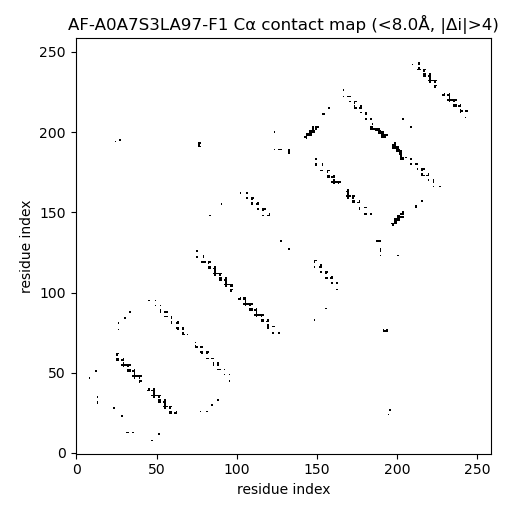4 GLY A O 1
ATOM 728 N N . ALA A 1 95 ? -1.825 9.964 1.101 1.00 97.44 95 ALA A N 1
ATOM 729 C CA . ALA A 1 95 ? -1.134 10.571 2.238 1.00 97.44 95 ALA A CA 1
ATOM 730 C C . ALA A 1 95 ? -1.184 12.112 2.207 1.00 97.44 95 ALA A C 1
ATOM 732 O O . ALA A 1 95 ? -1.465 12.746 3.230 1.00 97.44 95 ALA A O 1
ATOM 733 N N . ILE A 1 96 ? -0.983 12.732 1.037 1.00 97.75 96 ILE A N 1
ATOM 734 C CA . ILE A 1 96 ? -1.075 14.191 0.873 1.00 97.75 96 ILE A CA 1
ATOM 735 C C . ILE A 1 96 ? -2.500 14.684 1.152 1.00 97.75 96 ILE A C 1
ATOM 737 O O . ILE A 1 96 ? -2.689 15.657 1.887 1.00 97.75 96 ILE A O 1
ATOM 741 N N . HIS A 1 97 ? -3.521 14.019 0.609 1.00 98.00 97 HIS A N 1
ATOM 742 C CA . HIS A 1 97 ? -4.917 14.383 0.845 1.00 98.00 97 HIS A CA 1
ATOM 743 C C . HIS A 1 97 ? -5.312 14.228 2.314 1.00 98.00 97 HIS A C 1
ATOM 745 O O . HIS A 1 97 ? -5.977 15.118 2.855 1.00 98.00 97 HIS A O 1
ATOM 751 N N . ARG A 1 98 ? -4.822 13.183 2.995 1.00 96.50 98 ARG A N 1
ATOM 752 C CA . ARG A 1 98 ? -4.981 13.019 4.447 1.00 96.50 98 ARG A CA 1
ATOM 753 C C . ARG A 1 98 ? -4.338 14.179 5.210 1.00 96.50 98 ARG A C 1
ATOM 755 O O . ARG A 1 98 ? -4.997 14.771 6.063 1.00 96.50 98 ARG A O 1
ATOM 762 N N . LYS A 1 99 ? -3.107 14.578 4.859 1.00 96.56 99 LYS A N 1
ATOM 763 C CA . LYS A 1 99 ? -2.419 15.745 5.453 1.00 96.56 99 LYS A CA 1
ATOM 764 C C . LYS A 1 99 ? -3.212 17.044 5.260 1.00 96.56 99 LYS A C 1
ATOM 766 O O . LYS A 1 99 ? -3.276 17.875 6.161 1.00 96.56 99 LYS A O 1
ATOM 771 N N . ARG A 1 100 ? -3.885 17.190 4.115 1.00 97.19 100 ARG A N 1
ATOM 772 C CA . ARG A 1 100 ? -4.791 18.310 3.801 1.00 97.19 100 ARG A CA 1
ATOM 773 C C . ARG A 1 100 ? -6.190 18.183 4.415 1.00 97.19 100 ARG A C 1
ATOM 775 O O . ARG A 1 100 ? -7.037 19.028 4.140 1.00 97.19 100 ARG A O 1
ATOM 782 N N . LYS A 1 101 ? -6.447 17.147 5.221 1.00 97.00 101 LYS A N 1
ATOM 783 C CA . LYS A 1 101 ? -7.754 16.844 5.831 1.00 97.00 101 LYS A CA 1
ATOM 784 C C . LYS A 1 101 ? -8.876 16.609 4.806 1.00 97.00 101 LYS A C 1
ATOM 786 O O . LYS A 1 101 ? -10.051 16.764 5.121 1.00 97.00 101 LYS A O 1
ATOM 791 N N . SER A 1 102 ? -8.530 16.212 3.581 1.00 97.31 102 SER A N 1
ATOM 792 C CA . SER A 1 102 ? -9.487 15.840 2.536 1.00 97.31 102 SER A CA 1
ATOM 793 C C . SER A 1 102 ? -9.694 14.324 2.548 1.00 97.31 102 SER A C 1
ATOM 795 O O . SER A 1 102 ? -9.119 13.599 1.740 1.00 97.31 102 SER A O 1
ATOM 797 N N . ILE A 1 103 ? -10.489 13.840 3.509 1.00 97.50 103 ILE A N 1
ATOM 798 C CA . ILE A 1 103 ? -10.642 12.398 3.779 1.00 97.50 103 ILE A CA 1
ATOM 799 C C . ILE A 1 103 ? -11.225 11.640 2.582 1.00 97.50 103 ILE A C 1
ATOM 801 O O . ILE A 1 103 ? -10.706 10.587 2.235 1.00 97.50 103 ILE A O 1
ATOM 805 N N . ALA A 1 104 ? -12.229 12.196 1.896 1.00 97.50 104 ALA A N 1
ATOM 806 C CA . ALA A 1 104 ? -12.836 11.548 0.729 1.00 97.50 104 ALA A CA 1
ATOM 807 C C . ALA A 1 104 ? -11.822 11.303 -0.405 1.00 97.50 104 ALA A C 1
ATOM 809 O O . ALA A 1 104 ? -11.730 10.193 -0.917 1.00 97.50 104 ALA A O 1
ATOM 810 N N . LYS A 1 105 ? -10.999 12.309 -0.735 1.00 97.81 105 LYS A N 1
ATOM 811 C CA . LYS A 1 105 ? -9.949 12.177 -1.759 1.00 97.81 105 LYS A CA 1
ATOM 812 C C . LYS A 1 105 ? -8.827 11.243 -1.324 1.00 97.81 105 LYS A C 1
ATOM 814 O O . LYS A 1 105 ? -8.261 10.530 -2.148 1.00 97.81 105 LYS A O 1
ATOM 819 N N . ALA A 1 106 ? -8.495 11.254 -0.030 1.00 97.94 106 ALA A N 1
ATOM 820 C CA . ALA A 1 106 ? -7.534 10.310 0.517 1.00 97.94 106 ALA A CA 1
ATOM 821 C C . ALA A 1 106 ? -8.039 8.879 0.309 1.00 97.94 106 ALA A C 1
ATOM 823 O O . ALA A 1 106 ? -7.332 8.080 -0.289 1.00 97.94 106 ALA A O 1
ATOM 824 N N . MET A 1 107 ? -9.274 8.596 0.730 1.00 97.88 107 MET A N 1
ATOM 825 C CA . MET A 1 107 ? -9.923 7.293 0.580 1.00 97.88 107 MET A CA 1
ATOM 826 C C . MET A 1 107 ? -9.946 6.815 -0.877 1.00 97.88 107 MET A C 1
ATOM 828 O O . MET A 1 107 ? -9.544 5.691 -1.157 1.00 97.88 107 MET A O 1
ATOM 832 N N . GLU A 1 108 ? -10.359 7.677 -1.806 1.00 98.12 108 GLU A N 1
ATOM 833 C CA . GLU A 1 108 ? -10.344 7.393 -3.248 1.00 98.12 108 GLU A CA 1
ATOM 834 C C . GLU A 1 108 ? -8.940 7.017 -3.743 1.00 98.12 108 GLU A C 1
ATOM 836 O O . GLU A 1 108 ? -8.763 6.006 -4.419 1.00 98.12 108 GLU A O 1
ATOM 841 N N . SER A 1 109 ? -7.920 7.770 -3.326 1.00 98.12 109 SER A N 1
ATOM 842 C CA . SER A 1 109 ? -6.532 7.492 -3.708 1.00 98.12 109 SER A CA 1
ATOM 843 C C . SER A 1 109 ? -6.032 6.151 -3.155 1.00 98.12 109 SER A C 1
ATOM 845 O O . SER A 1 109 ? -5.367 5.406 -3.868 1.00 98.12 109 SER A O 1
ATOM 847 N N . TRP A 1 110 ? -6.365 5.805 -1.906 1.00 97.75 110 TRP A N 1
ATOM 848 C CA . TRP A 1 110 ? -5.992 4.509 -1.321 1.00 97.75 110 TRP A CA 1
ATOM 849 C C . TRP A 1 110 ? -6.694 3.338 -2.019 1.00 97.75 110 TRP A C 1
ATOM 851 O O . TRP A 1 110 ? -6.055 2.314 -2.244 1.00 97.75 110 TRP A O 1
ATOM 861 N N . LYS A 1 111 ? -7.958 3.500 -2.436 1.00 97.75 111 LYS A N 1
ATOM 862 C CA . LYS A 1 111 ? -8.680 2.484 -3.223 1.00 97.75 111 LYS A CA 1
ATOM 863 C C . LYS A 1 111 ? -8.023 2.236 -4.581 1.00 97.75 111 LYS A C 1
ATOM 865 O O . LYS A 1 111 ? -7.799 1.087 -4.940 1.00 97.75 111 LYS A O 1
ATOM 870 N N . HIS A 1 112 ? -7.625 3.289 -5.291 1.00 98.00 112 HIS A N 1
ATOM 871 C CA . HIS A 1 112 ? -6.887 3.121 -6.545 1.00 98.00 112 HIS A CA 1
ATOM 872 C C . HIS A 1 112 ? -5.511 2.477 -6.351 1.00 98.00 112 HIS A C 1
ATOM 874 O O . HIS A 1 112 ? -5.105 1.646 -7.162 1.00 98.00 112 HIS A O 1
ATOM 880 N N . ALA A 1 113 ? -4.791 2.826 -5.280 1.00 97.94 113 ALA A N 1
ATOM 881 C CA . ALA A 1 113 ? -3.519 2.178 -4.964 1.00 97.94 113 ALA A CA 1
ATOM 882 C C . ALA A 1 113 ? -3.701 0.667 -4.754 1.00 97.94 113 ALA A C 1
ATOM 884 O O . ALA A 1 113 ? -2.971 -0.136 -5.330 1.00 97.94 113 ALA A O 1
ATOM 885 N N . GLU A 1 114 ? -4.716 0.285 -3.981 1.00 97.25 114 GLU A N 1
ATOM 886 C CA . GLU A 1 114 ? -5.074 -1.106 -3.718 1.00 97.25 114 GLU A CA 1
ATOM 887 C C . GLU A 1 114 ? -5.426 -1.881 -4.990 1.00 97.25 114 GLU A C 1
ATOM 889 O O . GLU A 1 114 ? -4.870 -2.954 -5.216 1.00 97.25 114 GLU A O 1
ATOM 894 N N . GLU A 1 115 ? -6.304 -1.337 -5.838 1.00 97.38 115 GLU A N 1
ATOM 895 C CA . GLU A 1 115 ? -6.688 -1.951 -7.117 1.00 97.38 115 GLU A CA 1
ATOM 896 C C . GLU A 1 115 ? -5.459 -2.262 -7.984 1.00 97.38 115 GLU A C 1
ATOM 898 O O . GLU A 1 115 ? -5.341 -3.350 -8.554 1.00 97.38 115 GLU A O 1
ATOM 903 N N . LEU A 1 116 ? -4.508 -1.326 -8.047 1.00 96.56 116 LEU A N 1
ATOM 904 C CA . LEU A 1 116 ? -3.282 -1.487 -8.824 1.00 96.56 116 LEU A CA 1
ATOM 905 C C . LEU A 1 116 ? -2.331 -2.516 -8.210 1.00 96.56 116 LEU A C 1
ATOM 907 O O . LEU A 1 116 ? -1.767 -3.324 -8.950 1.00 96.56 116 LEU A O 1
ATOM 911 N N . TYR A 1 117 ? -2.169 -2.532 -6.884 1.00 96.25 117 TYR A N 1
ATOM 912 C CA . TYR A 1 117 ? -1.337 -3.537 -6.217 1.00 96.25 117 TYR A CA 1
ATOM 913 C C . TYR A 1 117 ? -1.911 -4.946 -6.362 1.00 96.25 117 TYR A C 1
ATOM 915 O O . TYR A 1 117 ? -1.148 -5.874 -6.630 1.00 96.25 117 TYR A O 1
ATOM 923 N N . ARG A 1 118 ? -3.238 -5.114 -6.282 1.00 95.69 118 ARG A N 1
ATOM 924 C CA . ARG A 1 118 ? -3.902 -6.400 -6.561 1.00 95.69 118 ARG A CA 1
ATOM 925 C C . ARG A 1 118 ? -3.643 -6.864 -7.983 1.00 95.69 118 ARG A C 1
ATOM 927 O O . ARG A 1 118 ? -3.189 -7.981 -8.192 1.00 95.69 118 ARG A O 1
ATOM 934 N N . HIS A 1 119 ? -3.842 -5.978 -8.954 1.00 95.00 119 HIS A N 1
ATOM 935 C CA . HIS A 1 119 ? -3.600 -6.308 -10.353 1.00 95.00 119 HIS A CA 1
ATOM 936 C C . HIS A 1 119 ? -2.124 -6.665 -10.607 1.00 95.00 119 HIS A C 1
ATOM 938 O O . HIS A 1 119 ? -1.823 -7.626 -11.318 1.00 95.00 119 HIS A O 1
ATOM 944 N N . GLY A 1 120 ? -1.189 -5.931 -9.995 1.00 92.50 120 GLY A N 1
ATOM 945 C CA . GLY A 1 120 ? 0.234 -6.262 -10.037 1.00 92.50 120 GLY A CA 1
ATOM 946 C C . GLY A 1 120 ? 0.514 -7.646 -9.449 1.00 92.50 120 GLY A C 1
ATOM 947 O O . GLY A 1 120 ? 1.191 -8.453 -10.085 1.00 92.50 120 GLY A O 1
ATOM 948 N N . ARG A 1 121 ? -0.062 -7.947 -8.278 1.00 92.12 121 ARG A N 1
ATOM 949 C CA . ARG A 1 121 ? 0.084 -9.236 -7.587 1.00 92.12 121 ARG A CA 1
ATOM 950 C C . ARG A 1 121 ? -0.427 -10.385 -8.448 1.00 92.12 121 ARG A C 1
ATOM 952 O O . ARG A 1 121 ? 0.302 -11.352 -8.645 1.00 92.12 121 ARG A O 1
ATOM 959 N N . ASP A 1 122 ? -1.620 -10.260 -9.017 1.00 92.25 122 ASP A N 1
ATOM 960 C CA . ASP A 1 122 ? -2.217 -11.297 -9.864 1.00 92.25 122 ASP A CA 1
ATOM 961 C C . ASP A 1 122 ? -1.335 -11.613 -11.077 1.00 92.25 122 ASP A C 1
ATOM 963 O O . ASP A 1 122 ? -1.126 -12.779 -11.419 1.00 92.25 122 ASP A O 1
ATOM 967 N N . LYS A 1 123 ? -0.742 -10.585 -11.697 1.00 90.94 123 LYS A N 1
ATOM 968 C CA . LYS A 1 123 ? 0.208 -10.767 -12.802 1.00 90.94 123 LYS A CA 1
ATOM 969 C C . LYS A 1 123 ? 1.506 -11.438 -12.358 1.00 90.94 123 LYS A C 1
ATOM 971 O O . LYS A 1 123 ? 1.982 -12.329 -13.058 1.00 90.94 123 LYS A O 1
ATOM 976 N N . VAL A 1 124 ? 2.057 -11.061 -11.204 1.00 88.88 124 VAL A N 1
ATOM 977 C CA . VAL A 1 124 ? 3.247 -11.717 -10.633 1.00 88.88 124 VAL A CA 1
ATOM 978 C C . VAL A 1 124 ? 2.965 -13.192 -10.346 1.00 88.88 124 VAL A C 1
ATOM 980 O O . VAL A 1 124 ? 3.764 -14.054 -10.713 1.00 88.88 124 VAL A O 1
ATOM 983 N N . LEU A 1 125 ? 1.805 -13.510 -9.766 1.00 88.00 125 LEU A N 1
ATOM 984 C CA . LEU A 1 125 ? 1.388 -14.887 -9.497 1.00 88.00 125 LEU A CA 1
ATOM 985 C C . LEU A 1 125 ? 1.168 -15.683 -10.790 1.00 88.00 125 LEU A C 1
ATOM 987 O O . LEU A 1 125 ? 1.612 -16.828 -10.888 1.00 88.00 125 LEU A O 1
ATOM 991 N N . GLN A 1 126 ? 0.556 -15.079 -11.811 1.00 88.06 126 GLN A N 1
ATOM 992 C CA . GLN A 1 126 ? 0.415 -15.692 -13.132 1.00 88.06 126 GLN A CA 1
ATOM 993 C C . GLN A 1 126 ? 1.785 -15.982 -13.764 1.00 88.06 126 GLN A C 1
ATOM 995 O O . GLN A 1 126 ? 2.005 -17.055 -14.329 1.00 88.06 126 GLN A O 1
ATOM 1000 N N . GLN A 1 127 ? 2.727 -15.044 -13.654 1.00 85.00 127 GLN A N 1
ATOM 1001 C CA . GLN A 1 127 ? 4.076 -15.216 -14.180 1.00 85.00 127 GLN A CA 1
ATOM 1002 C C . GLN A 1 127 ? 4.843 -16.308 -13.431 1.00 85.00 127 GLN A C 1
ATOM 1004 O O . GLN A 1 127 ? 5.489 -17.136 -14.071 1.00 85.00 127 GLN A O 1
ATOM 1009 N N . ARG A 1 128 ? 4.696 -16.378 -12.103 1.00 84.50 128 ARG A N 1
ATOM 1010 C CA . ARG A 1 128 ? 5.234 -17.462 -11.269 1.00 84.50 128 ARG A CA 1
ATOM 1011 C C . ARG A 1 128 ? 4.713 -18.833 -11.699 1.00 84.50 128 ARG A C 1
ATOM 1013 O O . ARG A 1 128 ? 5.481 -19.786 -11.737 1.00 84.50 128 ARG A O 1
ATOM 1020 N N . GLN A 1 129 ? 3.425 -18.950 -12.026 1.00 86.94 129 GLN A N 1
ATOM 1021 C CA . GLN A 1 129 ? 2.853 -20.211 -12.517 1.00 86.94 129 GLN A CA 1
ATOM 1022 C C . GLN A 1 129 ? 3.437 -20.619 -13.874 1.00 86.94 129 GLN A C 1
ATOM 1024 O O . GLN A 1 129 ? 3.617 -21.806 -14.137 1.00 86.94 129 GLN A O 1
ATOM 1029 N N . ARG A 1 130 ? 3.738 -19.640 -14.735 1.00 85.81 130 ARG A N 1
ATOM 1030 C CA . ARG A 1 130 ? 4.315 -19.879 -16.064 1.00 85.81 130 ARG A CA 1
ATOM 1031 C C . ARG A 1 130 ? 5.798 -20.249 -16.006 1.00 85.81 130 ARG A C 1
ATOM 1033 O O . ARG A 1 130 ? 6.241 -21.066 -16.808 1.00 85.81 130 ARG A O 1
ATOM 1040 N N . TYR A 1 131 ? 6.537 -19.657 -15.072 1.00 81.56 131 TYR A N 1
ATOM 1041 C CA . TYR A 1 131 ? 7.972 -19.857 -14.885 1.00 81.56 131 TYR A CA 1
ATOM 1042 C C . TYR A 1 131 ? 8.255 -20.204 -13.417 1.00 81.56 131 TYR A C 1
ATOM 1044 O O . TYR A 1 131 ? 8.666 -19.335 -12.644 1.00 81.56 131 TYR A O 1
ATOM 1052 N N . PRO A 1 132 ? 7.980 -21.453 -12.997 1.00 78.75 132 PRO A N 1
ATOM 1053 C CA . PRO A 1 132 ? 8.208 -21.866 -11.621 1.00 78.75 132 PRO A CA 1
ATOM 1054 C C . PRO A 1 132 ? 9.699 -21.791 -11.287 1.00 78.75 132 PRO A C 1
ATOM 1056 O O . PRO A 1 132 ? 10.538 -22.300 -12.030 1.00 78.75 132 PRO A O 1
ATO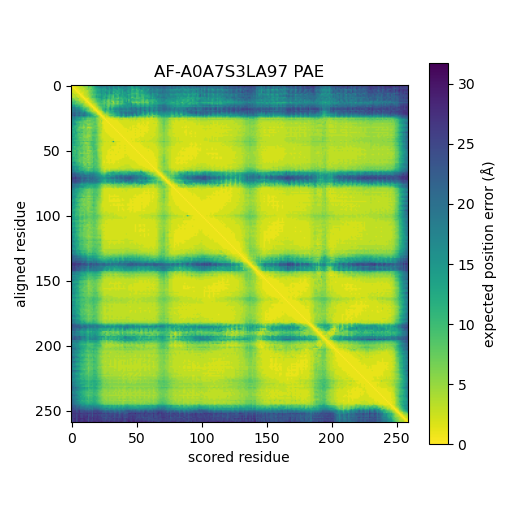M 1059 N N . TYR A 1 133 ? 10.011 -21.164 -10.153 1.00 73.56 133 TYR A N 1
ATOM 1060 C CA . TYR A 1 133 ? 11.369 -21.068 -9.625 1.00 73.56 133 TYR A CA 1
ATOM 1061 C C . TYR A 1 133 ? 11.986 -22.463 -9.451 1.00 73.56 133 TYR A C 1
ATOM 1063 O O . TYR A 1 133 ? 11.363 -23.339 -8.843 1.00 73.56 133 TYR A O 1
ATOM 1071 N N . GLN A 1 134 ? 13.204 -22.661 -9.963 1.00 73.56 134 GLN A N 1
ATOM 1072 C CA . GLN A 1 134 ? 13.985 -23.879 -9.755 1.00 73.56 134 GLN A CA 1
ATOM 1073 C C . GLN A 1 134 ? 15.082 -23.605 -8.714 1.00 73.56 134 GLN A C 1
ATOM 1075 O O . GLN A 1 134 ? 15.995 -22.826 -8.987 1.00 73.56 134 GLN A O 1
ATOM 1080 N N . PRO A 1 135 ? 15.012 -24.213 -7.515 1.00 64.31 135 PRO A N 1
ATOM 1081 C CA . PRO A 1 135 ? 16.058 -24.065 -6.508 1.00 64.31 135 PRO A CA 1
ATOM 1082 C C . PRO A 1 135 ? 17.388 -24.620 -7.040 1.00 64.31 135 PRO A C 1
ATOM 1084 O O . PRO A 1 135 ? 17.459 -25.806 -7.363 1.00 64.31 135 PRO A O 1
ATOM 1087 N N . GLY A 1 136 ? 18.433 -23.790 -7.110 1.00 66.38 136 GLY A N 1
ATOM 1088 C CA . GLY A 1 136 ? 19.791 -24.226 -7.466 1.00 66.38 136 GLY A CA 1
ATOM 1089 C C . GLY A 1 136 ? 20.400 -23.602 -8.725 1.00 66.38 136 GLY A C 1
ATOM 1090 O O . GLY A 1 136 ? 21.577 -23.838 -8.975 1.00 66.38 136 GLY A O 1
ATOM 1091 N N . GLU A 1 137 ? 19.668 -22.783 -9.485 1.00 62.44 137 GLU A N 1
ATOM 1092 C CA . GLU A 1 137 ? 20.330 -21.797 -10.348 1.00 62.44 137 GLU A CA 1
ATOM 1093 C C . GLU A 1 137 ? 20.914 -20.727 -9.421 1.00 62.44 137 GLU A C 1
ATOM 1095 O O . G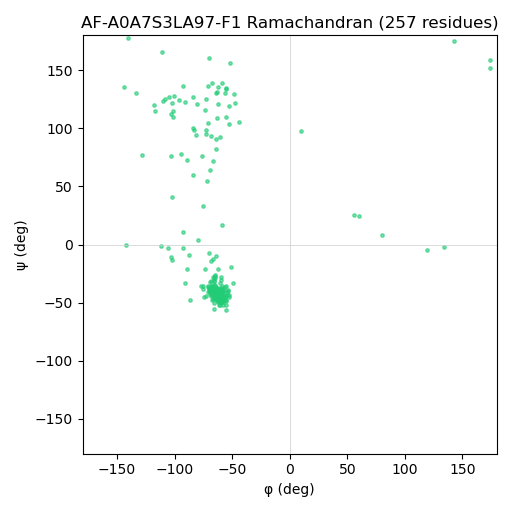LU A 1 137 ? 20.174 -19.984 -8.776 1.00 62.44 137 GLU A O 1
ATOM 1100 N N . GLU A 1 138 ? 22.236 -20.770 -9.241 1.00 51.78 138 GLU A N 1
ATOM 1101 C CA . GLU A 1 138 ? 22.985 -19.963 -8.278 1.00 51.78 138 GLU A CA 1
ATOM 1102 C C . GLU A 1 138 ? 22.657 -18.471 -8.446 1.00 51.78 138 GLU A C 1
ATOM 1104 O O . GLU A 1 138 ? 23.094 -17.788 -9.366 1.00 51.78 138 GLU A O 1
ATOM 1109 N N . ASP A 1 139 ? 21.840 -17.979 -7.518 1.00 55.66 139 ASP A N 1
ATOM 1110 C CA . ASP A 1 139 ? 21.352 -16.607 -7.374 1.00 55.66 139 ASP A CA 1
ATOM 1111 C C . ASP A 1 139 ? 22.456 -15.676 -6.808 1.00 55.66 139 ASP A C 1
ATOM 1113 O O . ASP A 1 139 ? 22.167 -14.747 -6.051 1.00 55.66 139 ASP A O 1
ATOM 1117 N N . GLU A 1 140 ? 23.733 -15.928 -7.133 1.00 59.72 140 GLU A N 1
ATOM 1118 C CA . GLU A 1 140 ? 24.860 -15.089 -6.684 1.00 59.72 140 GLU A CA 1
ATOM 1119 C C . GLU A 1 140 ? 24.747 -13.650 -7.227 1.00 59.72 140 GLU A C 1
ATOM 1121 O O . GLU A 1 140 ? 25.207 -12.713 -6.580 1.00 59.72 140 GLU A O 1
ATOM 1126 N N . ASP A 1 141 ? 23.983 -13.453 -8.310 1.00 60.69 141 ASP A N 1
ATOM 1127 C CA . ASP A 1 141 ? 23.685 -12.151 -8.917 1.00 60.69 141 ASP A CA 1
ATOM 1128 C C . ASP A 1 141 ? 22.269 -11.627 -8.573 1.00 60.69 141 ASP A C 1
ATOM 1130 O O . ASP A 1 141 ? 21.556 -11.093 -9.434 1.00 60.69 141 ASP A O 1
ATOM 1134 N N . ARG A 1 142 ? 21.791 -11.778 -7.325 1.00 63.38 142 ARG A N 1
ATOM 1135 C CA . ARG A 1 142 ? 20.589 -11.062 -6.821 1.00 63.38 142 ARG A CA 1
ATOM 1136 C C . ARG A 1 142 ? 20.880 -9.571 -6.591 1.00 63.38 142 ARG A C 1
ATOM 1138 O O . ARG A 1 142 ? 20.648 -9.026 -5.513 1.00 63.38 142 ARG A O 1
ATOM 1145 N N . GLU A 1 143 ? 21.379 -8.887 -7.610 1.00 67.19 143 GLU A N 1
ATOM 1146 C CA . GLU A 1 143 ? 21.558 -7.440 -7.573 1.00 67.19 143 GLU A CA 1
ATOM 1147 C C . GLU A 1 143 ? 20.221 -6.753 -7.880 1.00 67.19 143 GLU A C 1
ATOM 1149 O O . GLU A 1 143 ? 19.828 -6.563 -9.030 1.00 67.19 143 GLU A O 1
ATOM 1154 N N . GLY A 1 144 ? 19.474 -6.406 -6.833 1.00 70.38 144 GLY A N 1
ATOM 1155 C CA . GLY A 1 144 ? 18.271 -5.592 -6.962 1.00 70.38 144 GLY A CA 1
ATOM 1156 C C . GLY A 1 144 ? 17.503 -5.455 -5.649 1.00 70.38 144 GLY A C 1
ATOM 1157 O O . GLY A 1 144 ? 17.572 -6.341 -4.795 1.00 70.38 144 GLY A O 1
ATOM 1158 N N . PRO A 1 145 ? 16.760 -4.354 -5.453 1.00 82.12 145 PRO A N 1
ATOM 1159 C CA . PRO A 1 145 ? 15.869 -4.238 -4.310 1.00 82.12 145 PRO A CA 1
ATOM 1160 C C . PRO A 1 145 ? 14.764 -5.298 -4.407 1.00 82.12 145 PRO A C 1
ATOM 1162 O O . PRO A 1 145 ? 14.104 -5.427 -5.442 1.00 82.12 145 PRO A O 1
ATOM 1165 N N . VAL A 1 146 ? 14.547 -6.036 -3.316 1.00 83.75 146 VAL A N 1
ATOM 1166 C CA . VAL A 1 146 ? 13.409 -6.951 -3.195 1.00 83.75 146 VAL A CA 1
ATOM 1167 C C . VAL A 1 146 ? 12.170 -6.142 -2.826 1.00 83.75 146 VAL A C 1
ATOM 1169 O O . VAL A 1 146 ? 12.136 -5.453 -1.805 1.00 83.75 146 VAL A O 1
ATOM 1172 N N . VAL A 1 147 ? 11.147 -6.216 -3.670 1.00 88.25 147 VAL A N 1
ATOM 1173 C CA . VAL A 1 147 ? 9.870 -5.529 -3.496 1.00 88.25 147 VAL A CA 1
ATOM 1174 C C . VAL A 1 147 ? 8.797 -6.552 -3.139 1.00 88.25 147 VAL A C 1
ATOM 1176 O O . VAL A 1 147 ? 8.560 -7.505 -3.875 1.00 88.25 147 VAL A O 1
ATOM 1179 N N . SER A 1 148 ? 8.102 -6.335 -2.024 1.00 91.25 148 SER A N 1
ATOM 1180 C CA . SER A 1 148 ? 6.947 -7.150 -1.638 1.00 91.25 148 SER A CA 1
ATOM 1181 C C . SER A 1 148 ? 5.653 -6.405 -1.964 1.00 91.25 148 SER A C 1
ATOM 1183 O O . SER A 1 148 ? 5.313 -5.408 -1.322 1.00 91.25 148 SER A O 1
ATOM 1185 N N . LEU A 1 149 ? 4.923 -6.890 -2.972 1.00 91.69 149 LEU A N 1
ATOM 1186 C CA . LEU A 1 149 ? 3.601 -6.360 -3.327 1.00 91.69 149 LEU A CA 1
ATOM 1187 C C . LEU A 1 149 ? 2.579 -6.580 -2.213 1.00 91.69 149 LEU A C 1
ATOM 1189 O O . LEU A 1 149 ? 1.775 -5.687 -1.947 1.00 91.69 149 LEU A O 1
ATOM 1193 N N . ASP A 1 150 ? 2.656 -7.724 -1.531 1.00 92.81 150 ASP A N 1
ATOM 1194 C CA . ASP A 1 150 ? 1.815 -8.010 -0.370 1.00 92.81 150 ASP A CA 1
ATOM 1195 C C . ASP A 1 150 ? 2.047 -6.965 0.730 1.00 92.81 150 ASP A C 1
ATOM 1197 O O . ASP A 1 150 ? 1.086 -6.482 1.320 1.00 92.81 150 ASP A O 1
ATOM 1201 N N . ALA A 1 151 ? 3.292 -6.515 0.945 1.00 93.88 151 ALA A N 1
ATOM 1202 C CA . ALA A 1 151 ? 3.569 -5.442 1.900 1.00 93.88 151 ALA A CA 1
ATOM 1203 C C . ALA A 1 151 ? 2.921 -4.115 1.527 1.00 93.88 151 ALA A C 1
ATOM 1205 O O . ALA A 1 151 ? 2.308 -3.467 2.377 1.00 93.88 151 ALA A O 1
ATOM 1206 N N . TYR A 1 152 ? 2.989 -3.720 0.258 1.00 95.06 152 TYR A N 1
ATOM 1207 C CA . TYR A 1 152 ? 2.309 -2.507 -0.177 1.00 95.06 152 TYR A CA 1
ATOM 1208 C C . TYR A 1 152 ? 0.790 -2.611 -0.074 1.00 95.06 152 TYR A C 1
ATOM 1210 O O . TYR A 1 152 ? 0.149 -1.635 0.326 1.00 95.06 152 TYR A O 1
ATOM 1218 N N . LEU A 1 153 ? 0.218 -3.773 -0.389 1.00 96.44 153 LEU A N 1
ATOM 1219 C CA . LEU A 1 153 ? -1.216 -4.014 -0.288 1.00 96.44 153 LEU A CA 1
ATOM 1220 C C . LEU A 1 153 ? -1.686 -3.992 1.174 1.00 96.44 153 LEU A C 1
ATOM 1222 O O . LEU A 1 153 ? -2.632 -3.275 1.494 1.00 96.44 153 LEU A O 1
ATOM 1226 N N . VAL A 1 154 ? -0.976 -4.672 2.075 1.00 96.75 154 VAL A N 1
ATOM 1227 C CA . VAL A 1 154 ? -1.258 -4.684 3.520 1.00 96.75 154 VAL A CA 1
ATOM 1228 C C . VAL A 1 154 ? -1.164 -3.281 4.121 1.00 96.75 154 VAL A C 1
ATOM 1230 O O . VAL A 1 154 ? -2.102 -2.838 4.781 1.00 96.75 154 VAL A O 1
ATOM 1233 N N . GLU A 1 155 ? -0.087 -2.534 3.855 1.00 96.88 155 GLU A N 1
ATOM 1234 C CA . GLU A 1 155 ? 0.063 -1.148 4.334 1.00 96.88 155 GLU A CA 1
ATOM 1235 C C . GLU A 1 155 ? -1.076 -0.241 3.824 1.00 96.88 155 GLU A C 1
ATOM 1237 O O . GLU A 1 155 ? -1.569 0.636 4.544 1.00 96.88 155 GLU A O 1
ATOM 1242 N N . THR A 1 156 ? -1.512 -0.460 2.580 1.00 97.81 156 THR A N 1
ATOM 1243 C CA . THR A 1 156 ? -2.618 0.271 1.945 1.00 97.81 156 THR A CA 1
ATOM 1244 C C . THR A 1 156 ? -3.949 -0.049 2.624 1.00 97.81 156 THR A C 1
ATOM 1246 O O . THR A 1 156 ? -4.658 0.881 3.010 1.00 97.81 156 THR A O 1
ATOM 1249 N N . LEU A 1 157 ? -4.254 -1.330 2.850 1.00 97.69 157 LEU A N 1
ATOM 1250 C CA . LEU A 1 157 ? -5.464 -1.790 3.540 1.00 97.69 157 LEU A CA 1
ATOM 1251 C C . LEU A 1 157 ? -5.530 -1.278 4.981 1.00 97.69 157 LEU A C 1
ATOM 1253 O O . LEU A 1 157 ? -6.534 -0.690 5.382 1.00 97.69 157 LEU A O 1
ATOM 1257 N N . GLN A 1 158 ? -4.438 -1.413 5.736 1.00 97.81 158 GLN A N 1
ATOM 1258 C CA . GLN A 1 158 ? -4.340 -0.899 7.104 1.00 97.81 158 GLN A CA 1
ATOM 1259 C C . GLN A 1 158 ? -4.551 0.616 7.144 1.00 97.81 158 GLN A C 1
ATOM 1261 O O . GLN A 1 158 ? -5.281 1.128 7.991 1.00 97.81 158 GLN A O 1
ATOM 1266 N N . THR A 1 159 ? -3.956 1.357 6.205 1.00 97.44 159 THR A N 1
ATOM 1267 C CA . THR A 1 159 ? -4.148 2.810 6.143 1.00 97.44 159 THR A CA 1
ATOM 1268 C C . THR A 1 159 ? -5.589 3.171 5.795 1.00 97.44 159 THR A C 1
ATOM 1270 O O . THR A 1 159 ? -6.152 4.075 6.422 1.00 97.44 159 THR A O 1
ATOM 1273 N N . ARG A 1 160 ? -6.199 2.458 4.839 1.00 97.19 160 ARG A N 1
ATOM 1274 C CA . ARG A 1 160 ? -7.599 2.630 4.437 1.00 97.19 160 ARG A CA 1
ATOM 1275 C C . ARG A 1 160 ? -8.544 2.400 5.614 1.00 97.19 160 ARG A C 1
ATOM 1277 O O . ARG A 1 160 ? -9.382 3.260 5.866 1.00 97.19 160 ARG A O 1
ATOM 1284 N N . ALA A 1 161 ? -8.328 1.341 6.395 1.00 97.38 161 ALA A N 1
ATOM 1285 C CA . ALA A 1 161 ? -9.111 1.032 7.590 1.00 97.38 161 ALA A CA 1
ATOM 1286 C C . ALA A 1 161 ? -9.168 2.215 8.576 1.00 97.38 161 ALA A C 1
ATOM 1288 O O . ALA A 1 161 ? -10.227 2.530 9.109 1.00 97.38 161 ALA A O 1
ATOM 1289 N N . THR A 1 162 ? -8.060 2.955 8.750 1.00 97.00 162 THR A N 1
ATOM 1290 C CA . THR A 1 162 ? -8.032 4.148 9.628 1.00 97.00 162 THR A CA 1
ATOM 1291 C C . THR A 1 162 ? -8.853 5.339 9.123 1.00 97.00 162 THR A C 1
ATOM 1293 O O . THR A 1 162 ? -9.057 6.302 9.864 1.00 97.00 162 THR A O 1
ATOM 1296 N N . LEU A 1 163 ? -9.268 5.320 7.856 1.00 96.25 163 LEU A N 1
ATOM 1297 C CA . LEU A 1 163 ? -10.075 6.362 7.222 1.00 96.25 163 LEU A CA 1
ATOM 1298 C C . LEU A 1 163 ? -11.545 5.955 7.076 1.00 96.25 163 LEU A C 1
ATOM 1300 O O . LEU A 1 163 ? -12.366 6.805 6.719 1.00 96.25 163 LEU A O 1
ATOM 1304 N N . GLU A 1 164 ? -11.878 4.687 7.322 1.00 96.56 164 GLU A N 1
ATOM 1305 C CA . GLU A 1 164 ? -13.241 4.194 7.195 1.00 96.56 164 GLU A CA 1
ATOM 1306 C C . GLU A 1 164 ? -14.132 4.742 8.309 1.00 96.56 164 GLU A C 1
ATOM 1308 O O . GLU A 1 164 ? -13.768 4.804 9.483 1.00 96.56 164 GLU A O 1
ATOM 1313 N N . THR A 1 165 ? -15.335 5.166 7.926 1.00 95.50 165 THR A N 1
ATOM 1314 C CA . THR A 1 165 ? -16.317 5.714 8.880 1.00 95.50 165 THR A CA 1
ATOM 1315 C C . THR A 1 165 ? -17.215 4.633 9.467 1.00 95.50 165 THR A C 1
ATOM 1317 O O . THR A 1 165 ? -17.813 4.825 10.526 1.00 95.50 165 THR A O 1
ATOM 1320 N N . ARG A 1 166 ? -17.319 3.491 8.783 1.00 96.94 166 ARG A N 1
ATOM 1321 C CA . ARG A 1 166 ? -18.124 2.344 9.194 1.00 96.94 166 ARG A CA 1
ATOM 1322 C C . ARG A 1 166 ? -17.184 1.293 9.788 1.00 96.94 166 ARG A C 1
ATOM 1324 O O . ARG A 1 166 ? -16.307 0.824 9.069 1.00 96.94 166 ARG A O 1
ATOM 1331 N N . PRO A 1 167 ? -17.380 0.874 11.053 1.00 96.75 167 PRO A N 1
ATOM 1332 C CA . PRO A 1 167 ? -16.510 -0.114 11.691 1.00 96.75 167 PRO A CA 1
ATOM 1333 C C . PRO A 1 167 ? -16.387 -1.419 10.906 1.00 96.75 167 PRO A C 1
ATOM 1335 O O . PRO A 1 167 ? -15.306 -1.984 10.847 1.00 96.75 167 PRO A O 1
ATOM 1338 N N . LYS A 1 168 ? -17.474 -1.857 10.257 1.00 96.88 168 LYS A N 1
ATOM 1339 C CA . LYS A 1 168 ? -17.462 -3.049 9.405 1.00 96.88 168 LYS A CA 1
ATOM 1340 C C . LYS A 1 168 ? -16.446 -2.934 8.266 1.00 96.88 168 LYS A C 1
ATOM 1342 O O . LYS A 1 168 ? -15.635 -3.825 8.102 1.00 96.88 168 LYS A O 1
ATOM 1347 N N . ASP A 1 169 ? -16.449 -1.821 7.538 1.00 97.25 169 ASP A N 1
ATOM 1348 C CA . ASP A 1 169 ? -15.557 -1.646 6.389 1.00 97.25 169 ASP A CA 1
ATOM 1349 C C . ASP A 1 169 ? -14.078 -1.591 6.853 1.00 97.25 169 ASP A C 1
ATOM 1351 O O . ASP A 1 169 ? -13.183 -2.072 6.161 1.00 97.25 169 ASP A O 1
ATOM 1355 N N . ALA A 1 170 ? -13.814 -1.069 8.061 1.00 97.25 170 ALA A N 1
ATOM 1356 C CA . ALA A 1 170 ? -12.489 -1.111 8.689 1.00 97.25 170 ALA A CA 1
ATOM 1357 C C . ALA A 1 170 ? -12.072 -2.529 9.125 1.00 97.25 170 ALA A C 1
ATOM 1359 O O . ALA A 1 170 ? -10.906 -2.890 8.967 1.00 97.25 170 ALA A O 1
ATOM 1360 N N . ILE A 1 171 ? -13.011 -3.316 9.665 1.00 97.69 171 ILE A N 1
ATOM 1361 C CA . ILE A 1 171 ? -12.806 -4.729 10.015 1.00 97.69 171 ILE A CA 1
ATOM 1362 C C . ILE A 1 171 ? -12.459 -5.519 8.753 1.00 97.69 171 ILE A C 1
ATOM 1364 O O . ILE A 1 171 ? -11.391 -6.121 8.717 1.00 97.69 171 ILE A O 1
ATOM 1368 N N . ASP A 1 172 ? -13.273 -5.401 7.699 1.00 97.81 172 ASP A N 1
ATOM 1369 C CA . ASP A 1 172 ? -13.070 -6.092 6.420 1.00 97.81 172 ASP A CA 1
ATOM 1370 C C . ASP A 1 172 ? -11.654 -5.813 5.858 1.00 97.81 172 ASP A C 1
ATOM 1372 O O . ASP A 1 172 ? -10.969 -6.719 5.389 1.00 97.81 172 ASP A O 1
ATOM 1376 N N . CYS A 1 173 ? -11.156 -4.571 5.972 1.00 97.69 173 CYS A N 1
ATOM 1377 C CA . CYS A 1 173 ? -9.788 -4.224 5.559 1.00 97.69 173 CYS A CA 1
ATOM 1378 C C . CYS A 1 173 ? -8.699 -4.940 6.372 1.00 97.69 173 CYS A C 1
ATOM 1380 O O . CYS A 1 173 ? -7.667 -5.317 5.817 1.00 97.69 173 CYS A O 1
ATOM 1382 N N . HIS A 1 174 ? -8.871 -5.051 7.691 1.00 97.88 174 HIS A N 1
ATOM 1383 C CA . HIS A 1 174 ? -7.873 -5.682 8.551 1.00 97.88 174 HIS A CA 1
ATOM 1384 C C . HIS A 1 174 ? -7.914 -7.207 8.466 1.00 97.88 174 HIS A C 1
ATOM 1386 O O . HIS A 1 174 ? -6.851 -7.816 8.515 1.00 97.88 174 HIS A O 1
ATOM 1392 N N . GLU A 1 175 ? -9.090 -7.814 8.311 1.00 96.94 175 GLU A N 1
ATOM 1393 C CA . GLU A 1 175 ? -9.220 -9.256 8.063 1.00 96.94 175 GLU A CA 1
ATOM 1394 C C . GLU A 1 175 ? -8.542 -9.638 6.752 1.00 96.94 175 GLU A C 1
ATOM 1396 O O . GLU A 1 175 ? -7.697 -10.526 6.723 1.00 96.94 175 GLU A O 1
ATOM 1401 N N . GLU A 1 176 ? -8.790 -8.872 5.693 1.00 97.06 176 GLU A N 1
ATOM 1402 C CA . GLU A 1 176 ? -8.124 -9.101 4.419 1.00 97.06 176 GLU A CA 1
ATOM 1403 C C . GLU A 1 176 ? -6.600 -8.902 4.500 1.00 97.06 176 GLU A C 1
ATOM 1405 O O . GLU A 1 176 ? -5.827 -9.653 3.901 1.00 97.06 176 GLU A O 1
ATOM 1410 N N . ALA A 1 177 ? -6.139 -7.910 5.268 1.00 96.44 177 ALA A N 1
ATOM 1411 C CA . ALA A 1 177 ? -4.715 -7.745 5.526 1.00 96.44 177 ALA A CA 1
ATOM 1412 C C . ALA A 1 177 ? -4.123 -8.962 6.260 1.00 96.44 177 ALA A C 1
ATOM 1414 O O . ALA A 1 177 ? -2.994 -9.349 5.960 1.00 96.44 177 ALA A O 1
ATOM 1415 N N . LEU A 1 178 ? -4.859 -9.578 7.195 1.00 94.62 178 LEU A N 1
ATOM 1416 C CA . LEU A 1 178 ? -4.428 -10.803 7.873 1.00 94.62 178 LEU A CA 1
ATOM 1417 C C . LEU A 1 178 ? -4.337 -11.985 6.911 1.00 94.62 178 LEU A C 1
ATOM 1419 O O . LEU A 1 178 ? -3.315 -12.669 6.923 1.00 94.62 178 LEU A O 1
ATOM 1423 N N . ASP A 1 179 ? -5.342 -12.190 6.061 1.00 94.50 179 ASP A N 1
ATOM 1424 C CA . ASP A 1 179 ? -5.337 -13.268 5.068 1.00 94.50 179 ASP A CA 1
ATOM 1425 C C . ASP A 1 179 ? -4.109 -13.161 4.156 1.00 94.50 179 ASP A C 1
ATOM 1427 O O . ASP A 1 179 ? -3.353 -14.122 4.000 1.00 94.50 179 ASP A O 1
ATOM 1431 N N . LEU A 1 180 ? -3.822 -11.956 3.652 1.00 93.19 180 LEU A N 1
ATOM 1432 C CA . LEU A 1 180 ? -2.633 -11.697 2.837 1.00 93.19 180 LEU A CA 1
ATOM 1433 C C . LEU A 1 180 ? -1.329 -11.984 3.586 1.00 93.19 180 LEU A C 1
ATOM 1435 O O . LEU A 1 180 ? -0.404 -12.547 3.008 1.00 93.19 180 LEU A O 1
ATOM 1439 N N . LEU A 1 181 ? -1.229 -11.606 4.862 1.00 92.19 181 LEU A N 1
ATOM 1440 C CA . LEU A 1 181 ? -0.030 -11.845 5.670 1.00 92.19 181 LEU A CA 1
ATOM 1441 C C . LEU A 1 181 ? 0.200 -13.334 5.943 1.00 92.19 181 LEU A C 1
ATOM 1443 O O . LEU A 1 181 ? 1.348 -13.780 5.966 1.00 92.19 181 LEU A O 1
ATOM 1447 N N . LEU A 1 182 ? -0.874 -14.101 6.136 1.00 89.19 182 LEU A N 1
ATOM 1448 C CA . LEU A 1 182 ? -0.809 -15.552 6.303 1.00 89.19 182 LEU A CA 1
ATOM 1449 C C . LEU A 1 182 ? -0.411 -16.238 4.986 1.00 89.19 182 LEU A C 1
ATOM 1451 O O . LEU A 1 182 ? 0.437 -17.132 4.995 1.00 89.19 182 LEU A O 1
ATOM 1455 N N . GLU A 1 183 ? -0.942 -15.772 3.852 1.00 89.00 183 GLU A N 1
ATOM 1456 C CA . GLU A 1 183 ? -0.587 -16.255 2.510 1.00 89.00 183 GLU A CA 1
ATOM 1457 C C . GLU A 1 183 ? 0.835 -15.873 2.071 1.00 89.00 183 GLU A C 1
ATOM 1459 O O . GLU A 1 183 ? 1.472 -16.625 1.332 1.00 89.00 183 GLU A O 1
ATOM 1464 N N . SER A 1 184 ? 1.350 -14.719 2.511 1.00 84.12 184 SER A N 1
ATOM 1465 C CA . SER A 1 184 ? 2.675 -14.214 2.109 1.00 84.12 184 SER A CA 1
ATOM 1466 C C . SER A 1 184 ? 3.834 -15.031 2.700 1.00 84.12 184 SER A C 1
ATOM 1468 O O . SER A 1 184 ? 4.992 -14.843 2.321 1.00 84.12 184 SER A O 1
ATOM 1470 N N . SER A 1 185 ? 3.541 -15.977 3.601 1.00 70.25 185 SER A N 1
ATOM 1471 C CA . SER A 1 185 ? 4.532 -16.897 4.156 1.00 70.25 185 SER A CA 1
ATOM 1472 C C . SER A 1 185 ? 4.960 -17.955 3.120 1.00 70.25 185 SER A C 1
ATOM 1474 O O . SER A 1 185 ? 4.298 -18.963 2.888 1.00 70.25 185 SER A O 1
ATOM 1476 N N . GLY A 1 186 ? 6.097 -17.730 2.458 1.00 69.50 186 GLY A N 1
ATOM 1477 C CA . GLY A 1 186 ? 6.715 -18.726 1.580 1.00 69.50 186 GLY A CA 1
ATOM 1478 C C . GLY A 1 186 ? 7.930 -18.204 0.819 1.00 69.50 186 GLY A C 1
ATOM 1479 O O . GLY A 1 186 ? 8.065 -17.007 0.609 1.00 69.50 186 GLY A O 1
ATOM 1480 N N . ASP A 1 187 ? 8.799 -19.103 0.358 1.00 67.38 187 ASP A N 1
ATOM 1481 C CA . ASP A 1 187 ? 9.943 -18.753 -0.492 1.00 67.38 187 ASP A CA 1
ATOM 1482 C C . ASP A 1 187 ? 9.508 -18.664 -1.961 1.00 67.38 187 ASP A C 1
ATOM 1484 O O . ASP A 1 187 ? 9.361 -19.677 -2.651 1.00 67.38 187 ASP A O 1
ATOM 1488 N N . TRP A 1 188 ? 9.282 -17.452 -2.469 1.00 71.38 188 TRP A N 1
ATOM 1489 C CA . TRP A 1 188 ? 9.041 -17.238 -3.897 1.00 71.38 188 TRP A CA 1
ATOM 1490 C C . TRP A 1 188 ? 9.661 -15.937 -4.378 1.00 71.38 188 TRP A C 1
ATOM 1492 O O . TRP A 1 188 ? 9.515 -14.907 -3.743 1.00 71.38 188 TRP A O 1
ATOM 1502 N N . HIS A 1 189 ? 10.320 -15.973 -5.530 1.00 67.69 189 HIS A N 1
ATOM 1503 C CA . HIS A 1 189 ? 10.909 -14.784 -6.131 1.00 67.69 189 HIS A CA 1
ATOM 1504 C C . HIS A 1 189 ? 10.546 -14.744 -7.616 1.00 67.69 189 HIS A C 1
ATOM 1506 O O . HIS A 1 189 ? 10.688 -15.743 -8.320 1.00 67.69 189 HIS A O 1
ATOM 1512 N N . VAL A 1 190 ? 10.054 -13.600 -8.089 1.00 73.69 190 VAL A N 1
ATOM 1513 C CA . VAL A 1 190 ? 9.803 -13.319 -9.506 1.00 73.69 190 VAL A CA 1
ATOM 1514 C C . VAL A 1 190 ? 10.696 -12.159 -9.913 1.00 73.69 190 VAL A C 1
ATOM 1516 O O . VAL A 1 190 ? 10.554 -11.042 -9.421 1.00 73.69 190 VAL A O 1
ATOM 1519 N N . ARG A 1 191 ? 11.637 -12.431 -10.815 1.00 73.00 191 ARG A N 1
ATOM 1520 C CA . ARG A 1 191 ? 12.578 -11.439 -11.335 1.00 73.00 191 ARG A CA 1
ATOM 1521 C C . ARG A 1 191 ? 11.991 -10.791 -12.585 1.00 73.00 191 ARG A C 1
ATOM 1523 O O . ARG A 1 191 ? 11.683 -11.498 -13.543 1.00 73.00 191 ARG A O 1
ATOM 1530 N N . LEU A 1 192 ? 11.848 -9.468 -12.573 1.00 72.25 192 LEU A N 1
ATOM 1531 C CA . LEU A 1 192 ? 11.417 -8.678 -13.724 1.00 72.25 192 LEU A CA 1
ATOM 1532 C C . LEU A 1 192 ? 12.543 -7.714 -14.097 1.00 72.25 192 LEU A C 1
ATOM 1534 O O . LEU A 1 192 ? 12.956 -6.894 -13.278 1.00 72.25 192 LEU A O 1
ATOM 1538 N N . THR A 1 193 ? 13.050 -7.828 -15.321 1.00 66.44 193 THR A N 1
ATOM 1539 C CA . THR A 1 193 ? 14.094 -6.940 -15.836 1.00 66.44 193 THR A CA 1
ATOM 1540 C C . THR A 1 193 ? 13.458 -5.892 -16.734 1.00 66.44 193 THR A C 1
ATOM 1542 O O . THR A 1 193 ? 12.733 -6.235 -17.662 1.00 66.44 193 THR A O 1
ATOM 1545 N N . GLU A 1 194 ? 13.747 -4.626 -16.460 1.00 65.88 194 GLU A N 1
ATOM 1546 C CA . GLU A 1 194 ? 13.401 -3.486 -17.304 1.00 65.88 194 GLU A CA 1
ATOM 1547 C C . GLU A 1 194 ? 14.675 -2.889 -17.918 1.00 65.88 194 GLU A C 1
ATOM 1549 O O . GLU A 1 194 ? 15.786 -3.085 -17.419 1.00 65.88 194 GLU A O 1
ATOM 1554 N N . THR A 1 195 ? 14.518 -2.042 -18.941 1.00 57.94 195 THR A N 1
ATOM 1555 C CA . THR A 1 195 ? 15.610 -1.206 -19.491 1.00 57.94 195 THR A CA 1
ATOM 1556 C C . THR A 1 195 ? 16.375 -0.384 -18.439 1.00 57.94 195 THR A C 1
ATOM 1558 O O . THR A 1 195 ? 17.480 0.072 -18.713 1.00 57.94 195 THR A O 1
ATOM 1561 N N . MET A 1 196 ? 15.788 -0.168 -17.257 1.00 56.53 196 MET A N 1
ATOM 1562 C CA . MET A 1 196 ? 16.308 0.678 -16.175 1.00 56.53 196 MET A CA 1
ATOM 1563 C C . MET A 1 196 ? 16.875 -0.115 -14.984 1.00 56.53 196 MET A C 1
ATOM 1565 O O . MET A 1 196 ? 17.389 0.495 -14.047 1.00 56.53 196 MET A O 1
ATOM 1569 N N . GLY A 1 197 ? 16.792 -1.449 -14.999 1.00 70.31 197 GLY A N 1
ATOM 1570 C CA . GLY A 1 197 ? 17.296 -2.310 -13.929 1.00 70.31 197 GLY A CA 1
ATOM 1571 C C . GLY A 1 197 ? 16.408 -3.523 -13.655 1.00 70.31 197 GLY A C 1
ATOM 1572 O O . GLY A 1 197 ? 15.326 -3.674 -14.219 1.00 70.31 197 GLY A O 1
ATOM 1573 N N . THR A 1 198 ? 16.879 -4.394 -12.767 1.00 76.06 198 THR A N 1
ATOM 1574 C CA . THR A 1 198 ? 16.155 -5.594 -12.336 1.00 76.06 198 THR A CA 1
ATOM 1575 C C . THR A 1 198 ? 15.403 -5.310 -11.039 1.00 76.06 198 THR A C 1
ATOM 1577 O O . THR A 1 198 ? 16.006 -4.907 -10.043 1.00 76.06 198 THR A O 1
ATOM 1580 N N . VAL A 1 199 ? 14.090 -5.546 -11.030 1.00 82.62 199 VAL A N 1
ATOM 1581 C CA . VAL A 1 199 ? 13.266 -5.549 -9.815 1.00 82.62 199 VAL A CA 1
ATOM 1582 C C . VAL A 1 199 ? 12.943 -6.993 -9.462 1.00 82.62 199 VAL A C 1
ATOM 1584 O O . VAL A 1 199 ? 12.436 -7.757 -10.287 1.00 82.62 199 VAL A O 1
ATOM 1587 N N . VAL A 1 200 ? 13.233 -7.378 -8.222 1.00 83.25 200 VAL A N 1
ATOM 1588 C CA . VAL A 1 200 ? 12.897 -8.708 -7.715 1.00 83.25 200 VAL A CA 1
ATOM 1589 C C . VAL A 1 200 ? 11.645 -8.583 -6.864 1.00 83.25 200 VAL A C 1
ATOM 1591 O O . VAL A 1 200 ? 11.664 -7.940 -5.821 1.00 83.25 200 VAL A O 1
ATOM 1594 N N . PHE A 1 201 ? 10.551 -9.200 -7.294 1.00 86.31 201 PHE A N 1
ATOM 1595 C CA . PHE A 1 201 ? 9.375 -9.366 -6.451 1.00 86.31 201 PHE A CA 1
ATOM 1596 C C . PHE A 1 201 ? 9.569 -10.592 -5.576 1.00 86.31 201 PHE A C 1
ATOM 1598 O O . PHE A 1 201 ? 9.888 -11.663 -6.087 1.00 86.31 201 PHE A O 1
ATOM 1605 N N . GLY A 1 202 ? 9.408 -10.432 -4.270 1.00 85.81 202 GLY A N 1
ATOM 1606 C CA . GLY A 1 202 ? 9.668 -11.493 -3.303 1.00 85.81 202 GLY A CA 1
ATOM 1607 C C . GLY A 1 202 ? 8.648 -11.520 -2.174 1.00 85.81 202 GLY A C 1
ATOM 1608 O O . GLY A 1 202 ? 7.757 -10.658 -2.116 1.00 85.81 202 GLY A O 1
ATOM 1609 N N . PRO A 1 203 ? 8.785 -12.492 -1.260 1.00 86.75 203 PRO A N 1
ATOM 1610 C CA . PRO A 1 203 ? 7.899 -12.579 -0.124 1.00 86.75 203 PRO A CA 1
ATOM 1611 C C . PRO A 1 203 ? 8.187 -11.422 0.830 1.00 86.75 203 PRO A C 1
ATOM 1613 O O . PRO A 1 203 ? 9.248 -10.789 0.799 1.00 86.75 203 PRO A O 1
ATOM 1616 N N . MET A 1 204 ? 7.221 -11.123 1.688 1.00 89.00 204 MET A N 1
ATOM 1617 C CA . MET A 1 204 ? 7.465 -10.188 2.774 1.00 89.00 204 MET A CA 1
ATOM 1618 C C . MET A 1 204 ? 8.455 -10.805 3.778 1.00 89.00 204 MET A C 1
ATOM 1620 O O . MET A 1 204 ? 8.364 -11.983 4.113 1.00 89.00 204 MET A O 1
ATOM 1624 N N . GLU A 1 205 ? 9.400 -10.009 4.284 1.00 88.44 205 GLU A N 1
ATOM 1625 C CA . GLU A 1 205 ? 10.299 -10.457 5.352 1.00 88.44 205 GLU A CA 1
ATOM 1626 C C . GLU A 1 205 ? 9.510 -10.875 6.599 1.00 88.44 205 GLU A C 1
ATOM 1628 O O . GLU A 1 205 ? 8.591 -10.171 7.021 1.00 88.44 205 GLU A O 1
ATOM 1633 N N . GLN A 1 206 ? 9.913 -11.973 7.246 1.00 88.31 206 GLN A N 1
ATOM 1634 C CA . GLN A 1 206 ? 9.202 -12.521 8.407 1.00 88.31 206 GLN A CA 1
ATOM 1635 C C . GLN A 1 206 ? 9.030 -11.503 9.548 1.00 88.31 206 GLN A C 1
ATOM 1637 O O . GLN A 1 206 ? 7.993 -11.477 10.210 1.00 88.31 206 GLN A O 1
ATOM 1642 N N . SER A 1 207 ? 10.026 -10.644 9.772 1.00 90.50 207 SER A N 1
ATOM 1643 C CA . SER A 1 207 ? 9.959 -9.551 10.751 1.00 90.50 207 SER A CA 1
ATOM 1644 C C . SER A 1 207 ? 8.825 -8.572 10.430 1.00 90.50 207 SER A C 1
ATOM 1646 O O . SER A 1 207 ? 8.029 -8.247 11.312 1.00 90.50 207 SER A O 1
ATOM 1648 N N . ARG A 1 208 ? 8.711 -8.159 9.161 1.00 90.62 208 ARG A N 1
ATOM 1649 C CA . ARG A 1 208 ? 7.652 -7.265 8.673 1.00 90.62 208 ARG A CA 1
ATOM 1650 C C . ARG A 1 208 ? 6.285 -7.948 8.692 1.00 90.62 208 ARG A C 1
ATOM 1652 O O . ARG A 1 208 ? 5.318 -7.315 9.107 1.00 90.62 208 ARG A O 1
ATOM 1659 N N . ILE A 1 209 ? 6.205 -9.237 8.335 1.00 91.88 209 ILE A N 1
ATOM 1660 C CA . ILE A 1 209 ? 4.963 -10.028 8.445 1.00 91.88 209 ILE A CA 1
ATOM 1661 C C . ILE A 1 209 ? 4.447 -9.962 9.879 1.00 91.88 209 ILE A C 1
ATOM 1663 O O . ILE A 1 209 ? 3.296 -9.600 10.120 1.00 91.88 209 ILE A O 1
ATOM 1667 N N . MET A 1 210 ? 5.315 -10.264 10.843 1.00 91.88 210 MET A N 1
ATOM 1668 C CA . MET A 1 210 ? 4.941 -10.268 12.252 1.00 91.88 210 MET A CA 1
ATOM 1669 C C . MET A 1 210 ? 4.500 -8.888 12.747 1.00 91.88 210 MET A C 1
ATOM 1671 O O . MET A 1 210 ? 3.506 -8.801 13.467 1.00 91.88 210 MET A O 1
ATOM 1675 N N . GLU A 1 211 ? 5.186 -7.816 12.346 1.00 93.88 211 GLU A N 1
ATOM 1676 C CA . GLU A 1 211 ? 4.794 -6.441 12.676 1.00 93.88 211 GLU A CA 1
ATOM 1677 C C . GLU A 1 211 ? 3.377 -6.121 12.174 1.00 93.88 211 GLU A C 1
ATOM 1679 O O . GLU A 1 211 ? 2.513 -5.717 12.957 1.00 93.88 211 GLU A O 1
ATOM 1684 N N . HIS A 1 212 ? 3.098 -6.365 10.892 1.00 94.75 212 HIS A N 1
ATOM 1685 C CA . HIS A 1 212 ? 1.787 -6.073 10.315 1.00 94.75 212 HIS A CA 1
ATOM 1686 C C . HIS A 1 212 ? 0.670 -6.974 10.860 1.00 94.75 212 HIS A C 1
ATOM 1688 O O . HIS A 1 212 ? -0.470 -6.511 10.987 1.00 94.75 212 HIS A O 1
ATOM 1694 N N . LEU A 1 213 ? 0.976 -8.225 11.221 1.00 94.56 213 LEU A N 1
ATOM 1695 C CA . LEU A 1 213 ? 0.020 -9.124 11.875 1.00 94.56 213 LEU A CA 1
ATOM 1696 C C . LEU A 1 213 ? -0.408 -8.553 13.227 1.00 94.56 213 LEU A C 1
ATOM 1698 O O . LEU A 1 213 ? -1.601 -8.443 13.499 1.00 94.56 213 LEU A O 1
ATOM 1702 N N . ILE A 1 214 ? 0.558 -8.131 14.048 1.00 95.31 214 ILE A N 1
ATOM 1703 C CA . ILE A 1 214 ? 0.289 -7.544 15.366 1.00 95.31 214 ILE A CA 1
ATOM 1704 C C . ILE A 1 214 ? -0.561 -6.275 15.225 1.00 95.31 214 ILE A C 1
ATOM 1706 O O . ILE A 1 214 ? -1.560 -6.139 15.932 1.00 95.31 214 ILE A O 1
ATOM 1710 N N . ILE A 1 215 ? -0.211 -5.380 14.293 1.00 96.44 215 ILE A N 1
ATOM 1711 C CA . ILE A 1 215 ? -0.966 -4.142 14.040 1.00 96.44 215 ILE A CA 1
ATOM 1712 C C . ILE A 1 215 ? -2.425 -4.452 13.681 1.00 96.44 215 ILE A C 1
ATOM 1714 O O . ILE A 1 215 ? -3.340 -3.857 14.252 1.00 96.44 215 ILE A O 1
ATOM 1718 N N . SER A 1 216 ? -2.653 -5.389 12.757 1.00 97.19 216 SER A N 1
ATOM 1719 C CA . SER A 1 216 ? -4.008 -5.724 12.299 1.00 97.19 216 SER A CA 1
ATOM 1720 C C . SER A 1 216 ? -4.835 -6.380 13.401 1.00 97.19 216 SER A C 1
ATOM 1722 O O . SER A 1 216 ? -5.976 -5.985 13.617 1.00 97.19 216 SER A O 1
ATOM 1724 N N . LEU A 1 217 ? -4.253 -7.316 14.156 1.00 97.50 217 LEU A N 1
ATOM 1725 C CA . LEU A 1 217 ? -4.932 -7.988 15.266 1.00 97.50 217 LEU A CA 1
ATOM 1726 C C . LEU A 1 217 ? -5.323 -7.012 16.387 1.00 97.50 217 LEU A C 1
ATOM 1728 O O . LEU A 1 217 ? -6.447 -7.053 16.886 1.00 97.50 217 LEU A O 1
ATOM 1732 N N . GLN A 1 218 ? -4.438 -6.079 16.749 1.00 97.81 218 GLN A N 1
ATOM 1733 C CA . GLN A 1 218 ? -4.747 -5.042 17.741 1.00 97.81 218 GLN A CA 1
ATOM 1734 C C . GLN A 1 218 ? -5.866 -4.103 17.272 1.00 97.81 218 GLN A C 1
ATOM 1736 O O . GLN A 1 218 ? -6.735 -3.714 18.065 1.00 97.81 218 GLN A O 1
ATOM 1741 N N . ALA A 1 219 ? -5.854 -3.731 15.990 1.00 97.69 219 ALA A N 1
ATOM 1742 C CA . ALA A 1 219 ? -6.888 -2.892 15.403 1.00 97.69 219 ALA A CA 1
ATOM 1743 C C . ALA A 1 219 ? -8.243 -3.614 15.354 1.00 97.69 219 ALA A C 1
ATOM 1745 O O . ALA A 1 219 ? -9.244 -3.033 15.773 1.00 97.69 219 ALA A O 1
ATOM 1746 N N . LEU A 1 220 ? -8.270 -4.887 14.944 1.00 97.62 220 LEU A N 1
ATOM 1747 C CA . LEU A 1 220 ? -9.475 -5.722 14.960 1.00 97.62 220 LEU A CA 1
ATOM 1748 C C . LEU A 1 220 ? -10.041 -5.869 16.363 1.00 97.62 220 LEU A C 1
ATOM 1750 O O . LEU A 1 220 ? -11.217 -5.582 16.565 1.00 97.62 220 LEU A O 1
ATOM 1754 N N . GLY A 1 221 ? -9.207 -6.219 17.346 1.00 97.50 221 GLY A N 1
ATOM 1755 C CA . GLY A 1 221 ? -9.634 -6.292 18.741 1.00 97.50 221 GLY A CA 1
ATOM 1756 C C . GLY A 1 221 ? -10.311 -4.994 19.191 1.00 97.50 221 GLY A C 1
ATOM 1757 O O . GLY A 1 221 ? -11.404 -5.013 19.755 1.00 97.50 221 GLY A O 1
ATOM 1758 N N . SER A 1 222 ? -9.720 -3.845 18.855 1.00 97.88 222 SER A N 1
ATOM 1759 C CA . SER A 1 222 ? -10.273 -2.527 19.195 1.00 97.88 222 SER A CA 1
ATOM 1760 C C . SER A 1 222 ? -11.604 -2.234 18.486 1.00 97.88 222 SER A C 1
ATOM 1762 O O . SER A 1 222 ? -12.533 -1.717 19.110 1.00 97.88 222 SER A O 1
ATOM 1764 N N . LEU A 1 223 ? -11.721 -2.574 17.199 1.00 97.31 223 LEU A N 1
ATOM 1765 C CA . LEU A 1 223 ? -12.939 -2.390 16.400 1.00 97.31 223 LEU A CA 1
ATOM 1766 C C . LEU A 1 223 ? -14.079 -3.304 16.873 1.00 97.31 223 LEU A C 1
ATOM 1768 O O . LEU A 1 223 ? -15.224 -2.860 16.999 1.00 97.31 223 LEU A O 1
ATOM 1772 N N . TYR A 1 224 ? -13.772 -4.555 17.205 1.00 97.62 224 TYR A N 1
ATOM 1773 C CA . TYR A 1 224 ? -14.732 -5.504 17.758 1.00 97.62 224 TYR A CA 1
ATOM 1774 C C . TYR A 1 224 ? -15.234 -5.072 19.140 1.00 97.62 224 TYR A C 1
ATOM 1776 O O . TYR A 1 224 ? -16.441 -5.065 19.385 1.00 97.62 224 TYR A O 1
ATOM 1784 N N . LEU A 1 225 ? -14.352 -4.580 20.018 1.00 96.38 225 LEU A N 1
ATOM 1785 C CA . LEU A 1 225 ? -14.777 -3.979 21.288 1.00 96.38 225 LEU A CA 1
ATOM 1786 C C . LEU A 1 225 ? -15.702 -2.772 21.077 1.00 96.38 225 LEU A C 1
ATOM 1788 O O . LEU A 1 225 ? -16.723 -2.655 21.756 1.00 96.38 225 LEU A O 1
ATOM 1792 N N . ALA A 1 226 ? -15.371 -1.889 20.130 1.00 96.31 226 ALA A N 1
ATOM 1793 C CA . ALA A 1 226 ? -16.165 -0.695 19.836 1.00 96.31 226 ALA A CA 1
ATOM 1794 C C . ALA A 1 226 ? -17.565 -1.020 19.285 1.00 96.31 226 ALA A C 1
ATOM 1796 O O . ALA A 1 226 ? -18.493 -0.230 19.457 1.00 96.31 226 ALA A O 1
ATOM 1797 N N . THR A 1 227 ? -17.729 -2.178 18.643 1.00 97.31 227 THR A N 1
ATOM 1798 C CA . THR A 1 227 ? -19.015 -2.657 18.110 1.00 97.31 227 THR A CA 1
ATOM 1799 C C . THR A 1 227 ? -19.784 -3.554 19.086 1.00 97.31 227 THR A C 1
ATOM 1801 O O . THR A 1 227 ? -20.919 -3.929 18.799 1.00 97.31 227 THR A O 1
ATOM 1804 N N . GLY A 1 228 ? -19.211 -3.867 20.255 1.00 97.12 228 GLY A N 1
ATOM 1805 C CA . GLY A 1 228 ? -19.804 -4.766 21.252 1.00 97.12 228 GLY A CA 1
ATOM 1806 C C . GLY A 1 228 ? -19.623 -6.259 20.945 1.00 97.12 228 GLY A C 1
ATOM 1807 O O . GLY A 1 228 ? -20.178 -7.101 21.650 1.00 97.12 228 GLY A O 1
ATOM 1808 N N . ALA A 1 229 ? -18.831 -6.601 19.928 1.00 97.19 229 ALA A N 1
ATOM 1809 C CA . ALA A 1 229 ? -18.496 -7.966 19.531 1.00 97.19 229 ALA A CA 1
ATOM 1810 C C . ALA A 1 229 ? -17.328 -8.517 20.372 1.00 97.19 229 ALA A C 1
ATOM 1812 O O . ALA A 1 229 ? -16.258 -8.860 19.876 1.00 97.19 229 ALA A O 1
ATOM 1813 N N . TYR A 1 230 ? -17.513 -8.578 21.693 1.00 96.69 230 TYR A N 1
ATOM 1814 C CA . TYR A 1 230 ? -16.452 -8.969 22.634 1.00 96.69 230 TYR A CA 1
ATOM 1815 C C . TYR A 1 230 ? -15.898 -10.379 22.388 1.00 96.69 230 TYR A C 1
ATOM 1817 O O . TYR A 1 230 ? -14.726 -10.627 22.665 1.00 96.69 230 TYR A O 1
ATOM 1825 N N . GLN A 1 231 ? -16.740 -11.287 21.884 1.00 97.25 231 GLN A N 1
ATOM 1826 C CA . GLN A 1 231 ? -16.366 -12.675 21.599 1.00 97.25 231 GLN A CA 1
ATOM 1827 C C . GLN A 1 231 ? -15.329 -12.778 20.476 1.00 97.25 231 GLN A C 1
ATOM 1829 O O . GLN A 1 231 ? -14.473 -13.651 20.547 1.00 97.25 231 GLN A O 1
ATOM 1834 N N . ASP A 1 232 ? -15.361 -11.854 19.514 1.00 95.19 232 ASP A N 1
ATOM 1835 C CA . ASP A 1 232 ? -14.418 -11.804 18.393 1.00 95.19 232 ASP A CA 1
ATOM 1836 C C . ASP A 1 232 ? -13.194 -10.936 18.729 1.00 95.19 232 ASP A C 1
ATOM 1838 O O . ASP A 1 232 ? -12.066 -11.226 18.329 1.00 95.19 232 ASP A O 1
ATOM 1842 N N . GLY A 1 233 ? -13.390 -9.884 19.533 1.00 96.00 233 GLY A N 1
ATOM 1843 C CA . GLY A 1 233 ? -12.317 -8.957 19.895 1.00 96.00 233 GLY A CA 1
ATOM 1844 C C . GLY A 1 233 ? -11.269 -9.531 20.852 1.00 96.00 233 GLY A C 1
ATOM 1845 O O . GLY A 1 233 ? -10.091 -9.193 20.731 1.00 96.00 233 GLY A O 1
ATOM 1846 N N . LEU A 1 234 ? -11.669 -10.382 21.805 1.00 96.75 234 LEU A N 1
ATOM 1847 C CA . LEU A 1 234 ? -10.736 -10.961 22.780 1.00 96.75 234 LEU A CA 1
ATOM 1848 C C . LEU A 1 234 ? -9.701 -11.902 22.125 1.00 96.75 234 LEU A C 1
ATOM 1850 O O . LEU A 1 234 ? -8.512 -11.659 22.345 1.00 96.75 234 LEU A O 1
ATOM 1854 N N . PRO A 1 235 ? -10.092 -12.882 21.282 1.00 97.94 235 PRO A N 1
ATOM 1855 C CA . PRO A 1 235 ? -9.136 -13.732 20.572 1.00 97.94 235 PRO A CA 1
ATOM 1856 C C . PRO A 1 235 ? -8.109 -12.937 19.758 1.00 97.94 235 PRO A C 1
ATOM 1858 O O . PRO A 1 235 ? -6.919 -13.232 19.811 1.00 97.94 235 PRO A O 1
ATOM 1861 N N . ALA A 1 236 ? -8.531 -11.861 19.081 1.00 95.88 236 ALA A N 1
ATOM 1862 C CA . ALA A 1 236 ? -7.613 -11.025 18.307 1.00 95.88 236 ALA A CA 1
ATOM 1863 C C . ALA A 1 236 ? -6.498 -10.409 19.179 1.00 95.88 236 ALA A C 1
ATOM 1865 O O . ALA A 1 236 ? -5.330 -10.379 18.783 1.00 95.88 236 ALA A O 1
ATOM 1866 N N . PHE A 1 237 ? -6.819 -9.944 20.391 1.00 97.88 237 PHE A N 1
ATOM 1867 C CA . PHE A 1 237 ? -5.804 -9.433 21.318 1.00 97.88 237 PHE A CA 1
ATOM 1868 C C . PHE A 1 237 ? -4.903 -10.529 21.890 1.00 97.88 237 PHE A C 1
ATOM 1870 O O . PHE A 1 237 ? -3.708 -10.286 22.081 1.00 97.88 237 PHE A O 1
ATOM 1877 N N . GLU A 1 238 ? -5.457 -11.705 22.181 1.00 97.69 238 GLU A N 1
ATOM 1878 C CA . GLU A 1 238 ? -4.690 -12.854 22.671 1.00 97.69 238 GLU A CA 1
ATOM 1879 C C . GLU A 1 238 ? -3.649 -13.292 21.633 1.00 97.69 238 GLU A C 1
ATOM 1881 O O . GLU A 1 238 ? -2.463 -13.382 21.966 1.00 97.69 238 GLU A O 1
ATOM 1886 N N . ASP A 1 239 ? -4.057 -13.408 20.368 1.00 96.50 239 ASP A N 1
ATOM 1887 C CA . ASP A 1 239 ? -3.175 -13.718 19.241 1.00 96.50 239 ASP A CA 1
ATOM 1888 C C . ASP A 1 239 ? -2.088 -12.648 19.055 1.00 96.50 239 ASP A C 1
ATOM 1890 O O . ASP A 1 239 ? -0.907 -12.964 18.873 1.00 96.50 239 ASP A O 1
ATOM 1894 N N . ALA A 1 240 ? -2.449 -11.359 19.133 1.00 96.19 240 ALA A N 1
ATOM 1895 C CA . ALA A 1 240 ? -1.475 -10.270 19.037 1.00 96.19 240 ALA A CA 1
ATOM 1896 C C . ALA A 1 240 ? -0.419 -10.357 20.151 1.00 96.19 240 ALA A C 1
ATOM 1898 O O . ALA A 1 240 ? 0.775 -10.152 19.912 1.00 96.19 240 ALA A O 1
ATOM 1899 N N . LEU A 1 241 ? -0.854 -10.665 21.375 1.00 95.81 241 LEU A N 1
ATOM 1900 C CA . LEU A 1 241 ? 0.017 -10.784 22.538 1.00 95.81 241 LEU A CA 1
ATOM 1901 C C . LEU A 1 241 ? 0.932 -12.007 22.441 1.00 95.81 241 LEU A C 1
ATOM 1903 O O . LEU A 1 241 ? 2.106 -11.920 22.808 1.00 95.81 241 LEU A O 1
ATOM 1907 N N . GLU A 1 242 ? 0.425 -13.135 21.948 1.00 95.69 242 GLU A N 1
ATOM 1908 C CA . GLU A 1 242 ? 1.235 -14.325 21.698 1.00 95.69 242 GLU A CA 1
ATOM 1909 C C . GLU A 1 242 ? 2.347 -14.033 20.684 1.00 95.69 242 GLU A C 1
ATOM 1911 O O . GLU A 1 242 ? 3.521 -14.292 20.958 1.00 95.69 242 GLU A O 1
ATOM 1916 N N . ARG A 1 243 ? 2.006 -13.397 19.561 1.00 92.19 243 ARG A N 1
ATOM 1917 C CA . ARG A 1 243 ? 2.970 -13.005 18.520 1.00 92.19 243 ARG A CA 1
ATOM 1918 C C . ARG A 1 243 ? 4.020 -12.023 19.033 1.00 92.19 243 ARG A C 1
ATOM 1920 O O . ARG A 1 243 ? 5.203 -12.173 18.730 1.00 92.19 243 ARG A O 1
ATOM 1927 N N . LEU A 1 244 ? 3.619 -11.053 19.857 1.00 92.81 244 LEU A N 1
ATOM 1928 C CA . LEU A 1 244 ? 4.555 -10.152 20.533 1.00 92.81 244 LEU A CA 1
ATOM 1929 C C . LEU A 1 244 ? 5.527 -10.921 21.433 1.00 92.81 244 LEU A C 1
ATOM 1931 O O . LEU A 1 244 ? 6.725 -10.662 21.384 1.00 92.81 244 LEU A O 1
ATOM 1935 N N . ARG A 1 245 ? 5.039 -11.888 22.221 1.00 91.88 245 ARG A N 1
ATOM 1936 C CA . ARG A 1 245 ? 5.887 -12.717 23.097 1.00 91.88 245 ARG A CA 1
ATOM 1937 C C . ARG A 1 245 ? 6.897 -13.547 22.310 1.00 91.88 245 ARG A C 1
ATOM 1939 O O . ARG A 1 245 ? 8.036 -13.656 22.751 1.00 91.88 245 ARG A O 1
ATOM 1946 N N . GLN A 1 246 ? 6.502 -14.090 21.159 1.00 88.38 246 GLN A N 1
ATOM 1947 C CA . GLN A 1 246 ? 7.396 -14.840 20.267 1.00 88.38 246 GLN A CA 1
ATOM 1948 C C . GLN A 1 246 ? 8.508 -13.959 19.669 1.00 88.38 246 GLN A C 1
ATOM 1950 O O . GLN A 1 246 ? 9.601 -14.452 19.407 1.00 88.38 246 GLN A O 1
ATOM 1955 N N . ASN A 1 247 ? 8.251 -12.658 19.493 1.00 84.06 247 ASN A N 1
ATOM 1956 C CA . ASN A 1 247 ? 9.205 -11.695 18.934 1.00 84.06 247 ASN A CA 1
ATOM 1957 C C . ASN A 1 247 ? 10.147 -11.054 19.965 1.00 84.06 247 ASN A C 1
ATOM 1959 O O . ASN A 1 247 ? 11.082 -10.351 19.579 1.00 84.06 247 ASN A O 1
ATOM 1963 N N . ILE A 1 248 ? 9.927 -11.257 21.267 1.00 79.62 248 ILE A N 1
ATOM 1964 C CA . ILE A 1 248 ? 10.865 -10.780 22.286 1.00 79.62 248 ILE A CA 1
ATOM 1965 C C . ILE A 1 248 ? 12.088 -11.702 22.230 1.00 79.62 248 ILE A C 1
ATOM 1967 O O . ILE A 1 248 ? 11.947 -12.889 22.536 1.00 79.62 248 ILE A O 1
ATOM 1971 N N . PRO A 1 249 ? 13.290 -11.203 21.865 1.00 72.88 249 PRO A N 1
ATOM 1972 C CA . PRO A 1 249 ? 14.482 -12.032 21.914 1.00 72.88 249 PRO A CA 1
ATOM 1973 C C . PRO A 1 249 ? 14.607 -12.580 23.338 1.00 72.88 249 PRO A C 1
ATOM 1975 O O . PRO A 1 249 ? 14.397 -11.813 24.289 1.00 72.88 249 PRO A O 1
ATOM 1978 N N . PRO A 1 250 ? 14.903 -13.884 23.516 1.00 66.00 250 PRO A N 1
ATOM 1979 C CA . PRO A 1 250 ? 15.059 -14.450 24.845 1.00 66.00 250 PRO A CA 1
ATOM 1980 C C . PRO A 1 250 ? 16.061 -13.563 25.561 1.00 66.00 250 PRO A C 1
ATOM 1982 O O . PRO A 1 250 ? 17.169 -13.378 25.059 1.00 66.00 250 PRO A O 1
ATOM 1985 N N . GLN A 1 251 ? 15.642 -12.934 26.663 1.00 56.09 251 GLN A N 1
ATOM 1986 C CA . GLN A 1 251 ? 16.517 -12.063 27.430 1.00 56.09 251 GLN A CA 1
ATOM 1987 C C . GLN A 1 251 ? 17.685 -12.922 27.911 1.00 56.09 251 GLN A C 1
ATOM 1989 O O . GLN A 1 251 ? 17.607 -13.628 28.917 1.00 56.09 251 GLN A O 1
ATOM 1994 N N . GLY A 1 252 ? 18.754 -12.935 27.120 1.00 54.25 252 GLY A N 1
ATOM 1995 C CA . GLY A 1 252 ? 19.994 -13.590 27.445 1.00 54.25 252 GLY A CA 1
ATOM 1996 C C . GLY A 1 252 ? 20.512 -12.883 28.672 1.00 54.25 252 GLY A C 1
ATOM 1997 O O . GLY A 1 252 ? 20.875 -11.713 28.584 1.00 54.25 252 GLY A O 1
ATOM 1998 N N . ARG A 1 253 ? 20.443 -13.600 29.801 1.00 49.97 253 ARG A N 1
ATOM 1999 C CA . ARG A 1 253 ? 21.249 -13.444 31.013 1.00 49.97 253 ARG A CA 1
ATOM 2000 C C . ARG A 1 253 ? 22.078 -12.170 30.948 1.00 49.97 253 ARG A C 1
ATOM 2002 O O . ARG A 1 253 ? 23.145 -12.184 30.336 1.00 49.97 253 ARG A O 1
ATOM 2009 N N . LEU A 1 254 ? 21.585 -11.100 31.576 1.00 51.78 254 LEU A N 1
ATOM 2010 C CA . LEU A 1 254 ? 22.445 -10.004 32.008 1.00 51.78 254 LEU A CA 1
ATOM 2011 C C . LEU A 1 254 ? 23.662 -10.670 32.637 1.00 51.78 254 LEU A C 1
ATOM 2013 O O . LEU A 1 254 ? 23.541 -11.311 33.683 1.00 51.78 254 LEU A O 1
ATOM 2017 N N . GLY A 1 255 ? 24.781 -10.645 31.913 1.00 48.72 255 GLY A N 1
ATOM 2018 C CA . GLY A 1 255 ? 26.021 -11.226 32.371 1.00 48.72 255 GLY A CA 1
ATOM 2019 C C . GLY A 1 255 ? 26.301 -10.571 33.704 1.00 48.72 255 GLY A C 1
ATOM 2020 O O . GLY A 1 255 ? 26.567 -9.372 33.763 1.00 48.72 255 GLY A O 1
ATOM 2021 N N . THR A 1 256 ? 26.182 -11.344 34.776 1.00 50.56 256 THR A N 1
ATOM 2022 C CA . THR A 1 256 ? 26.710 -10.994 36.082 1.00 50.56 256 THR A CA 1
ATOM 2023 C C . THR A 1 256 ? 28.228 -10.992 35.948 1.00 50.56 256 THR A C 1
ATOM 2025 O O . THR A 1 256 ? 28.901 -11.903 36.417 1.00 50.56 256 THR A O 1
ATOM 2028 N N . ASN A 1 257 ? 28.778 -9.990 35.263 1.00 49.25 257 ASN A N 1
ATOM 2029 C CA . ASN A 1 257 ? 30.156 -9.578 35.450 1.00 49.25 257 ASN A CA 1
ATOM 2030 C C . ASN A 1 257 ? 30.177 -8.782 36.752 1.00 49.25 257 ASN A C 1
ATOM 2032 O O . ASN A 1 257 ? 30.179 -7.555 36.763 1.00 49.25 257 ASN A O 1
ATOM 2036 N N . VAL A 1 258 ? 30.107 -9.525 37.855 1.00 51.44 258 VAL A N 1
ATOM 2037 C CA . VAL A 1 258 ? 30.620 -9.063 39.138 1.00 51.44 258 VAL A CA 1
ATOM 2038 C C . VAL A 1 258 ? 32.113 -9.369 39.080 1.00 51.44 258 VAL A C 1
ATOM 2040 O O . VAL A 1 258 ? 32.512 -10.524 39.219 1.00 51.44 258 VAL A O 1
ATOM 2043 N N . ALA A 1 259 ? 32.901 -8.347 38.759 1.00 59.66 259 ALA A N 1
ATOM 2044 C CA . ALA A 1 259 ? 34.335 -8.310 39.008 1.00 59.66 259 ALA A CA 1
ATOM 2045 C C . ALA A 1 259 ? 34.580 -7.361 40.182 1.00 59.66 259 ALA A C 1
ATOM 2047 O O . ALA A 1 259 ? 33.886 -6.317 40.229 1.00 59.66 259 ALA A O 1
#

pLDDT: mean 84.18, std 16.6, range [39.75, 98.5]

Secondary structure (DSSP, 8-state):
-HHHHHHHHHHHSPP----TT----HHHHHHHHHHHHHHHHHTT-HHHHHHHHHHHHHHHHHHHHHHTTS-TTTHHHHHHHHHHHHHHHHHHHHHHHHHTT-HHHHHHHHHHHHHHHHHHHHHHHHHHHHS---TTS-GGG--S-EE-HHHHHHHHHHHHHTT-SSHHHHHHHHHHHHHHHHHT-S---EEEEETTEEEEE-PPPHHHHHHHHHHHHHHHHHHHHHHT-HHHHHHHHHHHHHHHHHHS-----------

Solvent-accessible surface area (backbone atoms only — not comparable to full-atom values): 14042 Å² total; per-residue (Å²): 111,70,72,60,54,54,57,55,51,63,73,68,48,77,78,84,72,83,64,91,83,64,94,71,55,51,62,57,60,18,48,54,27,41,53,49,13,51,56,26,46,77,69,70,34,58,68,63,14,50,53,26,30,52,54,15,40,56,32,30,53,50,39,48,57,53,36,76,74,51,71,97,81,65,43,64,42,61,36,33,54,37,28,45,52,40,15,51,42,26,40,51,48,13,54,52,26,45,75,70,69,36,57,70,61,11,51,54,21,31,52,53,15,39,55,27,28,51,53,25,44,54,51,53,54,52,49,41,71,75,56,66,80,66,93,77,71,79,66,85,78,70,73,51,66,74,42,33,54,66,51,54,37,34,56,38,29,52,55,44,26,77,69,48,88,47,68,65,64,21,42,55,26,31,53,51,33,44,53,50,50,64,65,40,69,58,96,52,70,48,81,32,72,50,103,89,48,48,43,31,37,34,45,53,55,69,70,59,42,54,52,54,46,34,54,33,24,48,48,41,16,52,50,24,49,75,71,68,40,51,84,63,11,51,57,30,41,51,54,27,50,52,55,50,59,73,68,51,73,77,82,71,70,80,75,82,78,81,124

Radius of gyration: 21.86 Å; Cα contacts (8 Å, |Δi|>4): 290; chains: 1; bounding box: 54×58×71 Å

Organism: NCBI:txid265554

InterPro domains:
  IPR011990 Tetratricopeptide-like helical domain superfamily [G3DSA:1.25.40.10] (23-251)
  IPR011990 Tetratricopeptide-like helical domain superfamily [SSF48452] (29-247)
  IPR019734 Tetratricopeptide repeat [SM00028] (30-63)
  IPR019734 Tetratricopeptide repeat [SM00028] (87-120)
  IPR019734 Tetratricopeptide repeat [SM00028] (214-247)

Foldseek 3Di:
DVVVVVVVLVVLQPPPPVDPPDPDQLLVSLVVLQVSLVVCVVVVVLVSNLVSLVVSLVSLVVNLVVLVPDDDDASLQSNLVSLQSNLVSLQVQLVSCVVVVNLVSSLVSLVSSLVSLVVSVVSLVVVCVVPPDDPPPPVPPPPADADESLLSNLVSLCVSLVSDPDLVSSLVSLVVNLVSLVVLPDFDWDWRADPVGIYIYTGDDPVSSLVSLLSSLQSNLVSCVVVVVNVRNVVSNVVSVVSVVVPPDPPPPPPPPPD